Protein AF-0000000068957654 (afdb_homodimer)

Radius of gyration: 19.48 Å; Cα contacts (8 Å, |Δi|>4): 765; chains: 2; bounding box: 48×52×44 Å

InterPro domains:
  IPR002786 Inosine/xanthosine triphosphatase [MF_00648] (2-171)
  IPR002786 Inosine/xanthosine triphosphatase [TIGR00258] (7-170)
  IPR026533 Non-canonical purine NTP phosphatase/PRRC1 [PF01931] (4-168)
  IPR029001 Inosine triphosphate pyrophosphatase-like [G3DSA:3.90.950.10] (1-171)
  IPR029001 Inosine triphosphate pyrophosphatase-like [SSF52972] (1-167)
  IPR050299 YjjX NTPase [PTHR34699] (1-169)

Secondary structure (DSSP, 8-state):
-EEEEES---HHHHHHHHHHHHHHH-TT-EEEEE-----SS-SS-BSHHHHHHHHHHHHHHHHHH-TT-SEEEEEEEEEETTEEEEEEEEE-SS-EEEEEPPPEE--HHHHHHHHTT--HHHHHHHHH--TTGGGTTHHHHHHTTTSS-HHHHHHHHHHHHTGGGS-GGG-/-EEEEES---HHHHHHHHHHHHHHH-TT-EEEEE-----SS-SS-BSHHHHHHHHHHHHHHHHHH-TT-SEEEEEEEEEETTEEEEEEEEE-SS-EEEEEPP-EE--HHHHHHHHTT--HHHHHHHHH--TTGGGTTHHHHHHTTTSS-HHHHHHHHHHHHTGGGS-GGG-

Organism: NCBI:txid436295

Nearest PDB structures (foldseek):
  1u14-assembly1_A  TM=9.967E-01  e=4.111E-35  Salmonella enterica subsp. enterica serovar Typhimurium
  1u5w-assembly1_B  TM=9.957E-01  e=6.833E-34  Escherichia coli
  1u5w-assembly1_A  TM=9.950E-01  e=1.765E-30  Escherichia coli
  1u5w-assembly4_G  TM=9.810E-01  e=3.799E-30  Escherichia coli
  1zwy-assembly2_D  TM=9.223E-01  e=3.478E-22  Vibrio cholerae

Foldseek 3Di:
DFEEEELAPQQLLVLLLQVLCCVQVHNPPYDYDYDHDFQPADPADEDDVRQQSSFVSSQVRSCVVPVPGQKYKYWGWHDYDQWIWIKIWMDRPPDIFIFIFDTDGDDPVQVVVVVVPDHSQVSVCVVPVPPRCVSPQGPVCVVVVNPDGPSRRSNVRSNRRCVCVNDPVND/DFEEEELAPQQLLVLLLQVLCCVQVNNPPYDYDYDHDFQPADPADEDDVRQQSSFVSSQVRSCVVPVPGQKYKYWGWHDYDQWIWIKIWMDRPPDIFIFIFDTDGDDPVQVVVVVVPDHSQVSVCVVVVPPRCVSPQGPVCVVVVNPDGPSRRSNVRSNRRCVCVNDPVND

Solvent-accessible surface area (backbone atoms only — not comparable to full-atom values): 16995 Å² total; per-residue (Å²): 114,41,39,32,36,31,34,42,72,44,57,29,60,49,49,14,49,51,52,29,49,26,70,73,68,32,80,81,32,62,46,79,46,66,37,86,57,66,38,89,54,62,93,66,25,59,38,67,68,50,20,42,50,19,10,48,36,12,26,53,49,41,37,71,77,45,71,83,50,50,32,29,31,14,74,23,63,31,36,45,94,60,21,38,34,35,25,31,29,34,36,54,91,82,57,74,22,47,12,34,28,40,26,35,60,54,34,62,76,59,48,54,48,35,74,73,68,45,45,63,48,64,52,50,17,65,74,72,68,40,82,66,27,63,50,45,41,30,70,51,14,63,52,39,74,60,77,43,33,43,29,60,49,45,21,54,14,42,40,34,16,45,26,55,80,81,37,76,70,54,108,115,42,40,31,35,31,34,43,74,45,57,28,61,50,51,13,50,53,52,28,49,24,70,75,69,33,79,81,31,62,46,79,46,67,37,86,56,65,38,89,52,62,93,66,26,59,36,67,68,50,20,43,49,20,10,49,36,12,26,55,49,41,34,72,77,44,71,83,49,50,31,29,32,14,75,24,63,30,35,45,94,60,20,39,34,35,23,30,29,36,34,55,90,81,56,73,21,47,14,34,28,39,27,36,59,53,34,62,75,58,48,54,47,35,76,72,70,46,45,63,48,63,53,48,18,66,73,71,67,40,81,66,28,63,49,45,41,30,72,51,14,62,53,41,74,60,75,43,33,43,29,59,49,44,20,54,13,42,40,34,15,45,25,55,80,80,36,75,70,54,106

Sequence (342 aa):
MHQVISATTNPAKIQAILQAFEEIFGEGSCHITPVAVESGVPEQPFGSEETRAGARNRVDNARRLHPEADFWVAIEAAIDDDATFSWVVIDNGVQRGEARSATLPLPAVILDRVRQGEALGPVMSQYTGIDEIGRKEGAIGVFTAGKLTRSSVYYQAVILALSPFHNAVYRMHQVISATTNPAKIQAILQAFEEIFGEGSCHITPVAVESGVPEQPFGSEETRAGARNRVDNARRLHPEADFWVAIEAAIDDDATFSWVVIDNGVQRGEARSATLPLPAVILDRVRQGEALGPVMSQYTGIDEIGRKEGAIGVFTAGKLTRSSVYYQAVILALSPFHNAVYR

pLDDT: mean 97.11, std 2.09, range [87.94, 98.94]

Structure (mmCIF, N/CA/C/O backbone):
data_AF-0000000068957654-model_v1
#
loop_
_entity.id
_entity.type
_entity.pdbx_description
1 polymer 'Inosine/xanthosine triphosphatase'
#
loop_
_atom_site.group_PDB
_atom_site.id
_atom_site.type_symbol
_atom_site.label_atom_id
_atom_site.label_alt_id
_atom_site.label_comp_id
_atom_site.label_asym_id
_atom_site.label_entity_id
_atom_site.label_seq_id
_atom_site.pdbx_PDB_ins_code
_atom_site.Cartn_x
_atom_site.Cartn_y
_atom_site.Cartn_z
_atom_site.occupancy
_atom_site.B_iso_or_equiv
_atom_site.auth_seq_id
_atom_site.auth_comp_id
_atom_site.auth_asym_id
_atom_site.auth_atom_id
_atom_site.pdbx_PDB_model_num
ATOM 1 N N . MET A 1 1 ? -17.281 23.703 -0.594 1 92.38 1 MET A N 1
ATOM 2 C CA . MET A 1 1 ? -15.844 23.469 -0.61 1 92.38 1 MET A CA 1
ATOM 3 C C . MET A 1 1 ? -15.352 23 0.755 1 92.38 1 MET A C 1
ATOM 5 O O . MET A 1 1 ? -15.594 23.656 1.769 1 92.38 1 MET A O 1
ATOM 9 N N . HIS A 1 2 ? -14.625 21.844 0.817 1 96.19 2 HIS A N 1
ATOM 10 C CA . HIS A 1 2 ? -14.148 21.297 2.082 1 96.19 2 HIS A CA 1
ATOM 11 C C . HIS A 1 2 ? -12.812 21.922 2.482 1 96.19 2 HIS A C 1
ATOM 13 O O . HIS A 1 2 ? -11.906 22.016 1.66 1 96.19 2 HIS A O 1
ATOM 19 N N . GLN A 1 3 ? -12.82 22.375 3.656 1 98.31 3 GLN A N 1
ATOM 20 C CA . GLN A 1 3 ? -11.555 22.828 4.223 1 98.31 3 GLN A CA 1
ATOM 21 C C . GLN A 1 3 ? -10.75 21.656 4.766 1 98.31 3 GLN A C 1
ATOM 23 O O . GLN A 1 3 ? -11.148 21.016 5.75 1 98.31 3 GLN A O 1
ATOM 28 N N . VAL A 1 4 ? -9.594 21.422 4.188 1 98.75 4 VAL A N 1
ATOM 29 C CA . VAL A 1 4 ? -8.758 20.281 4.543 1 98.75 4 VAL A CA 1
ATOM 30 C C . VAL A 1 4 ? -7.43 20.781 5.113 1 98.75 4 VAL A C 1
ATOM 32 O O . VAL A 1 4 ? -6.688 21.5 4.438 1 98.75 4 VAL A O 1
ATOM 35 N N . ILE A 1 5 ? -7.148 20.391 6.355 1 98.88 5 ILE A N 1
ATOM 36 C CA . ILE A 1 5 ? -5.859 20.703 6.961 1 98.88 5 ILE A CA 1
ATOM 37 C C . ILE A 1 5 ? -4.895 19.531 6.75 1 98.88 5 ILE A C 1
ATOM 39 O O . ILE A 1 5 ? -5.141 18.422 7.215 1 98.88 5 ILE A O 1
ATOM 43 N N . SER A 1 6 ? -3.852 19.797 6.023 1 98.88 6 SER A N 1
ATOM 44 C CA . SER A 1 6 ? -2.789 18.797 5.926 1 98.88 6 SER A CA 1
ATOM 45 C C . SER A 1 6 ? -1.75 18.984 7.023 1 98.88 6 SER A C 1
ATOM 47 O O . SER A 1 6 ? -1.112 20.031 7.109 1 98.88 6 SER A O 1
ATOM 49 N N . ALA A 1 7 ? -1.57 17.953 7.844 1 98.81 7 ALA A N 1
ATOM 50 C CA . ALA A 1 7 ? -0.592 18.016 8.93 1 98.81 7 ALA A CA 1
ATOM 51 C C . ALA A 1 7 ? 0.82 17.766 8.406 1 98.81 7 ALA A C 1
ATOM 53 O O . ALA A 1 7 ? 1.575 16.984 8.977 1 98.81 7 ALA A O 1
ATOM 54 N N . THR A 1 8 ? 1.153 18.297 7.312 1 97.81 8 THR A N 1
ATOM 55 C CA . THR A 1 8 ? 2.447 18.266 6.637 1 97.81 8 THR A CA 1
ATOM 56 C C . THR A 1 8 ? 2.602 19.453 5.695 1 97.81 8 THR A C 1
ATOM 58 O O . THR A 1 8 ? 1.613 19.953 5.16 1 97.81 8 THR A O 1
ATOM 61 N N . THR A 1 9 ? 3.771 19.859 5.469 1 97.19 9 THR A N 1
ATOM 62 C CA . THR A 1 9 ? 4.078 20.891 4.484 1 97.19 9 THR A CA 1
ATOM 63 C C . THR A 1 9 ? 4.855 20.312 3.311 1 97.19 9 THR A C 1
ATOM 65 O O . THR A 1 9 ? 5.332 21.047 2.445 1 97.19 9 THR A O 1
ATOM 68 N N . ASN A 1 10 ? 5.066 18.969 3.291 1 95.69 10 ASN A N 1
ATOM 69 C CA . ASN A 1 10 ? 5.75 18.281 2.205 1 95.69 10 ASN A CA 1
ATOM 70 C C . ASN A 1 10 ? 4.945 18.328 0.91 1 95.69 10 ASN A C 1
ATOM 72 O O . ASN A 1 10 ? 3.812 17.844 0.855 1 95.69 10 ASN A O 1
ATOM 76 N N . PRO A 1 11 ? 5.461 18.922 -0.163 1 95.69 11 PRO A N 1
ATOM 77 C CA . PRO A 1 11 ? 4.684 19.125 -1.387 1 95.69 11 PRO A CA 1
ATOM 78 C C . PRO A 1 11 ? 4.184 17.812 -1.997 1 95.69 11 PRO A C 1
ATOM 80 O O . PRO A 1 11 ? 3.066 17.766 -2.52 1 95.69 11 PRO A O 1
ATOM 83 N N . ALA A 1 12 ? 5 16.797 -1.951 1 94.19 12 ALA A N 1
ATOM 84 C CA . ALA A 1 12 ? 4.598 15.516 -2.52 1 94.19 12 ALA A CA 1
ATOM 85 C C . ALA A 1 12 ? 3.396 14.938 -1.775 1 94.19 12 ALA A C 1
ATOM 87 O O . ALA A 1 12 ? 2.469 14.414 -2.396 1 94.19 12 ALA A O 1
ATOM 88 N N . LYS A 1 13 ? 3.428 15.062 -0.446 1 97.5 13 LYS A N 1
ATOM 89 C CA . LYS A 1 13 ? 2.322 14.57 0.375 1 97.5 13 LYS A CA 1
ATOM 90 C C . LYS A 1 13 ? 1.061 15.398 0.146 1 97.5 13 LYS A C 1
ATOM 92 O O . LYS A 1 13 ? -0.036 14.844 0.029 1 97.5 13 LYS A O 1
ATOM 97 N N . ILE A 1 14 ? 1.216 16.688 0.049 1 97.81 14 ILE A N 1
ATOM 98 C CA . ILE A 1 14 ? 0.09 17.578 -0.162 1 97.81 14 ILE A CA 1
ATOM 99 C C . ILE A 1 14 ? -0.566 17.281 -1.509 1 97.81 14 ILE A C 1
ATOM 101 O O . ILE A 1 14 ? -1.794 17.234 -1.611 1 97.81 14 ILE A O 1
ATOM 105 N N . GLN A 1 15 ? 0.232 17.078 -2.498 1 96.62 15 GLN A N 1
ATOM 106 C CA . GLN A 1 15 ? -0.288 16.75 -3.824 1 96.62 15 GLN A CA 1
ATOM 107 C C . GLN A 1 15 ? -1.104 15.461 -3.797 1 96.62 15 GLN A C 1
ATOM 109 O O . GLN A 1 15 ? -2.158 15.375 -4.43 1 96.62 15 GLN A O 1
ATOM 114 N N . ALA A 1 16 ? -0.574 14.477 -3.141 1 97.62 16 ALA A N 1
ATOM 115 C CA . ALA A 1 16 ? -1.287 13.203 -3.014 1 97.62 16 ALA A CA 1
ATOM 116 C C . ALA A 1 16 ? -2.648 13.406 -2.354 1 97.62 16 ALA A C 1
ATOM 118 O O . ALA A 1 16 ? -3.656 12.867 -2.814 1 97.62 16 ALA A O 1
ATOM 119 N N . ILE A 1 17 ? -2.695 14.203 -1.295 1 98.5 17 ILE A N 1
ATOM 120 C CA . ILE A 1 17 ? -3.926 14.477 -0.56 1 98.5 17 ILE A CA 1
ATOM 121 C C . ILE A 1 17 ? -4.91 15.219 -1.463 1 98.5 17 ILE A C 1
ATOM 123 O O . ILE A 1 17 ? -6.074 14.82 -1.578 1 98.5 17 ILE A O 1
ATOM 127 N N . LEU A 1 18 ? -4.434 16.234 -2.113 1 97.88 18 LEU A N 1
ATOM 128 C CA . LEU A 1 18 ? -5.289 17.047 -2.975 1 97.88 18 LEU A CA 1
ATOM 129 C C . LEU A 1 18 ? -5.906 16.188 -4.082 1 97.88 18 LEU A C 1
ATOM 131 O O . LEU A 1 18 ? -7.117 16.234 -4.297 1 97.88 18 LEU A O 1
ATOM 135 N N . GLN A 1 19 ? -5.086 15.445 -4.738 1 97.38 19 GLN A N 1
ATOM 136 C CA . GLN A 1 19 ? -5.566 14.609 -5.832 1 97.38 19 GLN A CA 1
ATOM 137 C C . GLN A 1 19 ? -6.609 13.609 -5.344 1 97.38 19 GLN A C 1
ATOM 139 O O . GLN A 1 19 ? -7.637 13.406 -5.996 1 97.38 19 GLN A O 1
ATOM 144 N N . ALA A 1 20 ? -6.348 12.961 -4.254 1 98.31 20 ALA A N 1
ATOM 145 C CA . ALA A 1 20 ? -7.266 11.961 -3.721 1 98.31 20 ALA A CA 1
ATOM 146 C C . ALA A 1 20 ? -8.602 12.586 -3.34 1 98.31 20 ALA A C 1
ATOM 148 O O . ALA A 1 20 ? -9.664 12.047 -3.666 1 98.31 20 ALA A O 1
ATOM 149 N N . PHE A 1 21 ? -8.562 13.742 -2.643 1 98.31 21 PHE A N 1
ATOM 150 C CA . PHE A 1 21 ? -9.781 14.414 -2.223 1 98.31 21 PHE A CA 1
ATOM 151 C C . PHE A 1 21 ? -10.602 14.859 -3.432 1 98.31 21 PHE A C 1
ATOM 153 O O . PHE A 1 21 ? -11.82 14.703 -3.451 1 98.31 21 PHE A O 1
ATOM 160 N N . GLU A 1 22 ? -9.906 15.359 -4.398 1 97.5 22 GLU A N 1
ATOM 161 C CA . GLU A 1 22 ? -10.617 15.789 -5.602 1 97.5 22 GLU A CA 1
ATOM 162 C C . GLU A 1 22 ? -11.242 14.602 -6.328 1 97.5 22 GLU A C 1
ATOM 164 O O . GLU A 1 22 ? -12.328 14.727 -6.902 1 97.5 22 GLU A O 1
ATOM 169 N N . GLU A 1 23 ? -10.555 13.508 -6.34 1 97.06 23 GLU A N 1
ATOM 170 C CA . GLU A 1 23 ? -11.086 12.305 -6.965 1 97.06 23 GLU A CA 1
ATOM 171 C C . GLU A 1 23 ? -12.352 11.82 -6.258 1 97.06 23 GLU A C 1
ATOM 173 O O . GLU A 1 23 ? -13.297 11.383 -6.906 1 97.06 23 GLU A O 1
ATOM 178 N N . ILE A 1 24 ? -12.383 11.93 -4.977 1 97.56 24 ILE A N 1
ATOM 179 C CA . ILE A 1 24 ? -13.453 11.352 -4.18 1 97.56 24 ILE A CA 1
ATOM 180 C C . ILE A 1 24 ? -14.609 12.344 -4.062 1 97.56 24 ILE A C 1
ATOM 182 O O . ILE A 1 24 ? -15.773 11.961 -4.16 1 97.56 24 ILE A O 1
ATOM 186 N N . PHE A 1 25 ? -14.312 13.641 -3.924 1 97.25 25 PHE A N 1
ATOM 187 C CA . PHE A 1 25 ? -15.352 14.609 -3.602 1 97.25 25 PHE A CA 1
ATOM 188 C C . PHE A 1 25 ? -15.609 15.539 -4.777 1 97.25 25 PHE A C 1
ATOM 190 O O . PHE A 1 25 ? -16.516 16.375 -4.73 1 97.25 25 PHE A O 1
ATOM 197 N N . GLY A 1 26 ? -14.797 15.445 -5.801 1 96.69 26 GLY A N 1
ATOM 198 C CA . GLY A 1 26 ? -14.992 16.266 -6.984 1 96.69 26 GLY A CA 1
ATOM 199 C C . GLY A 1 26 ? -13.938 17.344 -7.152 1 96.69 26 GLY A C 1
ATOM 200 O O . GLY A 1 26 ? -13.422 17.875 -6.164 1 96.69 26 GLY A O 1
ATOM 201 N N . GLU A 1 27 ? -13.656 17.656 -8.422 1 95 27 GLU A N 1
ATOM 202 C CA . GLU A 1 27 ? -12.664 18.672 -8.727 1 95 27 GLU A CA 1
ATOM 203 C C . GLU A 1 27 ? -13.055 20.016 -8.117 1 95 27 GLU A C 1
ATOM 205 O O . GLU A 1 27 ? -14.211 20.438 -8.219 1 95 27 GLU A O 1
ATOM 210 N N . GLY A 1 28 ? -12.133 20.656 -7.473 1 93.44 28 GLY A N 1
ATOM 211 C CA . GLY A 1 28 ? -12.367 21.969 -6.902 1 93.44 28 GLY A CA 1
ATOM 212 C C . GLY A 1 28 ? -13.18 21.938 -5.617 1 93.44 28 GLY A C 1
ATOM 213 O O . GLY A 1 28 ? -13.555 22.969 -5.078 1 93.44 28 GLY A O 1
ATOM 214 N N . SER A 1 29 ? -13.312 20.766 -5.086 1 93.31 29 SER A N 1
ATOM 215 C CA . SER A 1 29 ? -14.203 20.609 -3.938 1 93.31 29 SER A CA 1
ATOM 216 C C . SER A 1 29 ? -13.453 20.812 -2.625 1 93.31 29 SER A C 1
ATOM 218 O O . SER A 1 29 ? -14.062 20.875 -1.558 1 93.31 29 SER A O 1
ATOM 220 N N . CYS A 1 30 ? -12.117 20.984 -2.736 1 95.94 30 CYS A N 1
ATOM 221 C CA . CYS A 1 30 ? -11.359 21.047 -1.491 1 95.94 30 CYS A CA 1
ATOM 222 C C . CYS A 1 30 ? -10.312 22.156 -1.537 1 95.94 30 CYS A C 1
ATOM 224 O O . CYS A 1 30 ? -9.781 22.469 -2.604 1 95.94 30 CYS A O 1
ATOM 226 N N . HIS A 1 31 ? -10.078 22.75 -0.455 1 97.38 31 HIS A N 1
ATOM 227 C CA . HIS A 1 31 ? -8.977 23.672 -0.208 1 97.38 31 HIS A CA 1
ATOM 228 C C . HIS A 1 31 ? -8.031 23.125 0.864 1 97.38 31 HIS A C 1
ATOM 230 O O . HIS A 1 31 ? -8.461 22.859 1.989 1 97.38 31 HIS A O 1
ATOM 236 N N . ILE A 1 32 ? -6.797 23.031 0.536 1 98.19 32 ILE A N 1
ATOM 237 C CA . ILE A 1 32 ? -5.832 22.453 1.467 1 98.19 32 ILE A CA 1
ATOM 238 C C . ILE A 1 32 ? -5.051 23.562 2.156 1 98.19 32 ILE A C 1
ATOM 240 O O . ILE A 1 32 ? -4.566 24.5 1.5 1 98.19 32 ILE A O 1
ATOM 244 N N . THR A 1 33 ? -5 23.562 3.434 1 98.62 33 THR A N 1
ATOM 245 C CA . THR A 1 33 ? -4.113 24.391 4.242 1 98.62 33 THR A CA 1
ATOM 246 C C . THR A 1 33 ? -3.027 23.547 4.898 1 98.62 33 THR A C 1
ATOM 248 O O . THR A 1 33 ? -3.311 22.75 5.801 1 98.62 33 THR A O 1
ATOM 251 N N . PRO A 1 34 ? -1.825 23.719 4.434 1 98.56 34 PRO A N 1
ATOM 252 C CA . PRO A 1 34 ? -0.729 22.969 5.047 1 98.56 34 PRO A CA 1
ATOM 253 C C . PRO A 1 34 ? -0.293 23.547 6.391 1 98.56 34 PRO A C 1
ATOM 255 O O . PRO A 1 34 ? -0.203 24.766 6.535 1 98.56 34 PRO A O 1
ATOM 258 N N . VAL A 1 35 ? -0.04 22.703 7.375 1 98.69 35 VAL A N 1
ATOM 259 C CA . VAL A 1 35 ? 0.454 23.156 8.664 1 98.69 35 VAL A CA 1
ATOM 260 C C . VAL A 1 35 ? 1.558 22.234 9.164 1 98.69 35 VAL A C 1
ATOM 262 O O . VAL A 1 35 ? 1.539 21.031 8.883 1 98.69 35 VAL A O 1
ATOM 265 N N . ALA A 1 36 ? 2.492 22.828 9.883 1 97.94 36 ALA A N 1
ATOM 266 C CA . ALA A 1 36 ? 3.531 22.062 10.555 1 97.94 36 ALA A CA 1
ATOM 267 C C . ALA A 1 36 ? 3.141 21.75 12 1 97.94 36 ALA A C 1
ATOM 269 O O . ALA A 1 36 ? 2.895 22.672 12.789 1 97.94 36 ALA A O 1
ATOM 270 N N . VAL A 1 37 ? 3.059 20.5 12.289 1 98.38 37 VAL A N 1
ATOM 271 C CA . VAL A 1 37 ? 2.736 20.094 13.656 1 98.38 37 VAL A CA 1
ATOM 272 C C . VAL A 1 37 ? 3.666 18.969 14.094 1 98.38 37 VAL A C 1
ATOM 274 O O . VAL A 1 37 ? 4.266 18.297 13.25 1 98.38 37 VAL A O 1
ATOM 277 N N . GLU A 1 38 ? 3.754 18.734 15.422 1 97.69 38 GLU A N 1
ATOM 278 C CA . GLU A 1 38 ? 4.594 17.656 15.961 1 97.69 38 GLU A CA 1
ATOM 279 C C . GLU A 1 38 ? 3.887 16.312 15.883 1 97.69 38 GLU A C 1
ATOM 281 O O . GLU A 1 38 ? 2.676 16.219 16.094 1 97.69 38 GLU A O 1
ATOM 286 N N . SER A 1 39 ? 4.676 15.258 15.641 1 98.06 39 SER A N 1
ATOM 287 C CA . SER A 1 39 ? 4.117 13.914 15.578 1 98.06 39 SER A CA 1
ATOM 288 C C . SER A 1 39 ? 4.184 13.219 16.938 1 98.06 39 SER A C 1
ATOM 290 O O . SER A 1 39 ? 3.434 12.273 17.188 1 98.06 39 SER A O 1
ATOM 292 N N . GLY A 1 40 ? 5.145 13.641 17.766 1 98.19 40 GLY A N 1
ATOM 293 C CA . GLY A 1 40 ? 5.336 13.016 19.078 1 98.19 40 GLY A CA 1
ATOM 294 C C . GLY A 1 40 ? 6.109 11.711 19 1 98.19 40 GLY A C 1
ATOM 295 O O . GLY A 1 40 ? 6.301 11.039 20.016 1 98.19 40 GLY A O 1
ATOM 296 N N . VAL A 1 41 ? 6.562 11.281 17.812 1 98.12 41 VAL A N 1
ATOM 297 C CA . VAL A 1 41 ? 7.43 10.125 17.625 1 98.12 41 VAL A CA 1
ATOM 298 C C . VAL A 1 41 ? 8.781 10.578 17.062 1 98.12 41 VAL A C 1
ATOM 300 O O . VAL A 1 41 ? 8.93 11.734 16.656 1 98.12 41 VAL A O 1
ATOM 303 N N . PRO A 1 42 ? 9.75 9.688 17.094 1 96.25 42 PRO A N 1
ATOM 304 C CA . PRO A 1 42 ? 11.07 10.078 16.578 1 96.25 42 PRO A CA 1
ATOM 305 C C . PRO A 1 42 ? 11.016 10.539 15.117 1 96.25 42 PRO A C 1
ATOM 307 O O . PRO A 1 42 ? 10.102 10.164 14.383 1 96.25 42 PRO A O 1
ATOM 310 N N . GLU A 1 43 ? 11.906 11.328 14.688 1 93.62 43 GLU A N 1
ATOM 311 C CA . GLU A 1 43 ? 12 11.836 13.32 1 93.62 43 GLU A CA 1
ATOM 312 C C . GLU A 1 43 ? 11.969 10.695 12.305 1 93.62 43 GLU A C 1
ATOM 314 O O . GLU A 1 43 ? 11.336 10.805 11.258 1 93.62 43 GLU A O 1
ATOM 319 N N . GLN A 1 44 ? 12.719 9.664 12.633 1 95.88 44 GLN A N 1
ATOM 320 C CA . GLN A 1 44 ? 12.68 8.414 11.875 1 95.88 44 GLN A CA 1
ATOM 321 C C . GLN A 1 44 ? 11.953 7.324 12.656 1 95.88 44 GLN A C 1
ATOM 323 O O . GLN A 1 44 ? 12.586 6.535 13.367 1 95.88 44 GLN A O 1
ATOM 328 N N . PRO A 1 45 ? 10.641 7.312 12.406 1 96.88 45 PRO A N 1
ATOM 329 C CA . PRO A 1 45 ? 9.906 6.273 13.133 1 96.88 45 PRO A CA 1
ATOM 330 C C . PRO A 1 45 ? 10.195 4.871 12.602 1 96.88 45 PRO A C 1
ATOM 332 O O . PRO A 1 45 ? 10.555 4.711 11.43 1 96.88 45 PRO A O 1
ATOM 335 N N . PHE A 1 46 ? 10.023 3.85 13.539 1 97.12 46 PHE A N 1
ATOM 336 C CA . PHE A 1 46 ? 10.18 2.447 13.172 1 97.12 46 PHE A CA 1
ATOM 337 C C . PHE A 1 46 ? 8.953 1.642 13.57 1 97.12 46 PHE A C 1
ATOM 339 O O . PHE A 1 46 ? 8.438 1.791 14.68 1 97.12 46 PHE A O 1
ATOM 346 N N . GLY A 1 47 ? 8.531 0.868 12.594 1 96.81 47 GLY A N 1
ATOM 347 C CA . GLY A 1 47 ? 7.422 -0.021 12.891 1 96.81 47 GLY A CA 1
ATOM 348 C C . GLY A 1 47 ? 6.066 0.609 12.625 1 96.81 47 GLY A C 1
ATOM 349 O O . GLY A 1 47 ? 5.934 1.835 12.633 1 96.81 47 GLY A O 1
ATOM 350 N N . SER A 1 48 ? 5.137 -0.218 12.461 1 97.31 48 SER A N 1
ATOM 351 C CA . SER A 1 48 ? 3.793 0.205 12.086 1 97.31 48 SER A CA 1
ATOM 352 C C . SER A 1 48 ? 3.109 0.947 13.234 1 97.31 48 SER A C 1
ATOM 354 O O . SER A 1 48 ? 2.51 2.004 13.023 1 97.31 48 SER A O 1
ATOM 356 N N . GLU A 1 49 ? 3.172 0.447 14.414 1 97.31 49 GLU A N 1
ATOM 357 C CA . GLU A 1 49 ? 2.459 1.016 15.555 1 97.31 49 GLU A CA 1
ATOM 358 C C . GLU A 1 49 ? 2.941 2.432 15.852 1 97.31 49 GLU A C 1
ATOM 360 O O . GLU A 1 49 ? 2.133 3.354 15.984 1 97.31 49 GLU A O 1
ATOM 365 N N . GLU A 1 50 ? 4.25 2.57 15.914 1 98.44 50 GLU A N 1
ATOM 366 C CA . GLU A 1 50 ? 4.84 3.881 16.156 1 98.44 50 GLU A CA 1
ATOM 367 C C . GLU A 1 50 ? 4.477 4.867 15.055 1 98.44 50 GLU A C 1
ATOM 369 O O . GLU A 1 50 ? 4.16 6.027 15.328 1 98.44 50 GLU A O 1
ATOM 374 N N . THR A 1 51 ? 4.527 4.453 13.875 1 98.56 51 THR A N 1
ATOM 375 C CA . THR A 1 51 ? 4.246 5.297 12.719 1 98.56 51 THR A CA 1
ATOM 376 C C . THR A 1 51 ? 2.785 5.742 12.719 1 98.56 51 THR A C 1
ATOM 378 O O . THR A 1 51 ? 2.486 6.91 12.461 1 98.56 51 THR A O 1
ATOM 381 N N . ARG A 1 52 ? 1.912 4.809 12.977 1 98.5 52 ARG A N 1
ATOM 382 C CA . ARG A 1 52 ? 0.488 5.117 13.055 1 98.5 52 ARG A CA 1
ATOM 383 C C . ARG A 1 52 ? 0.204 6.117 14.172 1 98.5 52 ARG A C 1
ATOM 385 O O . ARG A 1 52 ? -0.593 7.043 14 1 98.5 52 ARG A O 1
ATOM 392 N N . ALA A 1 53 ? 0.817 5.867 15.32 1 98.75 53 ALA A N 1
ATOM 393 C CA . ALA A 1 53 ? 0.672 6.801 16.438 1 98.75 53 ALA A CA 1
ATOM 394 C C . ALA A 1 53 ? 1.125 8.203 16.031 1 98.75 53 ALA A C 1
ATOM 396 O O . ALA A 1 53 ? 0.486 9.195 16.391 1 98.75 53 ALA A O 1
ATOM 397 N N . GLY A 1 54 ? 2.227 8.273 15.312 1 98.81 54 GLY A N 1
ATOM 398 C CA . GLY A 1 54 ? 2.697 9.57 14.836 1 98.81 54 GLY A CA 1
ATOM 399 C C . GLY A 1 54 ? 1.696 10.273 13.938 1 98.81 54 GLY A C 1
ATOM 400 O O . GLY A 1 54 ? 1.454 11.469 14.094 1 98.81 54 GLY A O 1
ATOM 401 N N . ALA A 1 55 ? 1.133 9.562 13.016 1 98.88 55 ALA A N 1
ATOM 402 C CA . ALA A 1 55 ? 0.126 10.125 12.117 1 98.88 55 ALA A CA 1
ATOM 403 C C . ALA A 1 55 ? -1.097 10.609 12.891 1 98.88 55 ALA A C 1
ATOM 405 O O . ALA A 1 55 ? -1.62 11.695 12.633 1 98.88 55 ALA A O 1
ATOM 406 N N . ARG A 1 56 ? -1.542 9.797 13.836 1 98.88 56 ARG A N 1
ATOM 407 C CA . ARG A 1 56 ? -2.691 10.156 14.656 1 98.88 56 ARG A CA 1
ATOM 408 C C . ARG A 1 56 ? -2.404 11.414 15.477 1 98.88 56 ARG A C 1
ATOM 410 O O . ARG A 1 56 ? -3.248 12.312 15.562 1 98.88 56 ARG A O 1
ATOM 417 N N . ASN A 1 57 ? -1.236 11.445 16.062 1 98.88 57 ASN A N 1
ATOM 418 C CA . ASN A 1 57 ? -0.846 12.617 16.844 1 98.88 57 ASN A CA 1
ATOM 419 C C . ASN A 1 57 ? -0.825 13.875 15.984 1 98.88 57 ASN A C 1
ATOM 421 O O . ASN A 1 57 ? -1.262 14.938 16.422 1 98.88 57 ASN A O 1
ATOM 425 N N . ARG A 1 58 ? -0.319 13.75 14.766 1 98.88 58 ARG A N 1
ATOM 426 C CA . ARG A 1 58 ? -0.29 14.898 13.859 1 98.88 58 ARG A CA 1
ATOM 427 C C . ARG A 1 58 ? -1.699 15.398 13.57 1 98.88 58 ARG A C 1
ATOM 429 O O . ARG A 1 58 ? -1.937 16.609 13.531 1 98.88 58 ARG A O 1
ATOM 436 N N . VAL A 1 59 ? -2.621 14.5 13.359 1 98.88 59 VAL A N 1
ATOM 437 C CA . VAL A 1 59 ? -4.008 14.867 13.086 1 98.88 59 VAL A CA 1
ATOM 438 C C . VAL A 1 59 ? -4.602 15.578 14.305 1 98.88 59 VAL A C 1
ATOM 440 O O . VAL A 1 59 ? -5.242 16.625 14.164 1 98.88 59 VAL A O 1
ATOM 443 N N . ASP A 1 60 ? -4.363 15.047 15.461 1 98.75 60 ASP A N 1
ATOM 444 C CA . ASP A 1 60 ? -4.883 15.648 16.688 1 98.75 60 ASP A CA 1
ATOM 445 C C . ASP A 1 60 ? -4.324 17.047 16.891 1 98.75 60 ASP A C 1
ATOM 447 O O . ASP A 1 60 ? -5.062 17.969 17.234 1 98.75 60 ASP A O 1
ATOM 451 N N . ASN A 1 61 ? -3.092 17.188 16.688 1 98.81 61 ASN A N 1
ATOM 452 C CA . ASN A 1 61 ? -2.451 18.484 16.844 1 98.81 61 ASN A CA 1
ATOM 453 C C . ASN A 1 61 ? -2.939 19.484 15.805 1 98.81 61 ASN A C 1
ATOM 455 O O . ASN A 1 61 ? -3.127 20.656 16.109 1 98.81 61 ASN A O 1
ATOM 459 N N . ALA A 1 62 ? -3.1 19.047 14.57 1 98.81 62 ALA A N 1
ATOM 460 C CA . ALA A 1 62 ? -3.641 19.922 13.523 1 98.81 62 ALA A CA 1
ATOM 461 C C . ALA A 1 62 ? -5.055 20.375 13.867 1 98.81 62 ALA A C 1
ATOM 463 O O . ALA A 1 62 ? -5.406 21.547 13.641 1 98.81 62 ALA A O 1
ATOM 464 N N . ARG A 1 63 ? -5.816 19.484 14.406 1 98.62 63 ARG A N 1
ATOM 465 C CA . ARG A 1 63 ? -7.188 19.812 14.789 1 98.62 63 ARG A CA 1
ATOM 466 C C . ARG A 1 63 ? -7.211 20.859 15.898 1 98.62 63 ARG A C 1
ATOM 468 O O . ARG A 1 63 ? -8.055 21.766 15.883 1 98.62 63 ARG A O 1
ATOM 475 N N . ARG A 1 64 ? -6.32 20.75 16.828 1 98.44 64 ARG A N 1
ATOM 476 C CA . ARG A 1 64 ? -6.238 21.734 17.906 1 98.44 64 ARG A CA 1
ATOM 477 C C . ARG A 1 64 ? -5.918 23.125 17.344 1 98.44 64 ARG A C 1
ATOM 479 O O . ARG A 1 64 ? -6.426 24.125 17.844 1 98.44 64 ARG A O 1
ATOM 486 N N . LEU A 1 65 ? -5.133 23.203 16.328 1 98.06 65 LEU A N 1
ATOM 487 C CA . LEU A 1 65 ? -4.719 24.453 15.727 1 98.06 65 LEU A CA 1
ATOM 488 C C . LEU A 1 65 ? -5.824 25.031 14.852 1 98.06 65 LEU A C 1
ATOM 490 O O . LEU A 1 65 ? -5.969 26.25 14.75 1 98.06 65 LEU A O 1
ATOM 494 N N . HIS A 1 66 ? -6.523 24.156 14.195 1 98.38 66 HIS A N 1
ATOM 495 C CA . HIS A 1 66 ? -7.578 24.547 13.273 1 98.38 66 HIS A CA 1
ATOM 496 C C . HIS A 1 66 ? -8.852 23.75 13.523 1 98.38 66 HIS A C 1
ATOM 498 O O . HIS A 1 66 ? -9.273 22.969 12.672 1 98.38 66 HIS A O 1
ATOM 504 N N . PRO A 1 67 ? -9.539 24.047 14.578 1 98.25 67 PRO A N 1
ATOM 505 C CA . PRO A 1 67 ? -10.672 23.203 14.992 1 98.25 67 PRO A CA 1
ATOM 506 C C . PRO A 1 67 ? -11.875 23.359 14.07 1 98.25 67 PRO A C 1
ATOM 508 O O . PRO A 1 67 ? -12.805 22.547 14.125 1 98.25 67 PRO A O 1
ATOM 511 N N . GLU A 1 68 ? -11.938 24.312 13.18 1 97.62 68 GLU A N 1
ATOM 512 C CA . GLU A 1 68 ? -13.125 24.609 12.383 1 97.62 68 GLU A CA 1
ATOM 513 C C . GLU A 1 68 ? -13.086 23.891 11.039 1 97.62 68 GLU A C 1
ATOM 515 O O . GLU A 1 68 ? -14.023 24 10.242 1 97.62 68 GLU A O 1
ATOM 520 N N . ALA A 1 69 ? -12.039 23.172 10.734 1 98.5 69 ALA A N 1
ATOM 521 C CA . ALA A 1 69 ? -11.875 22.516 9.438 1 98.5 69 ALA A CA 1
ATOM 522 C C . ALA A 1 69 ? -12.852 21.359 9.281 1 98.5 69 ALA A C 1
ATOM 524 O O . ALA A 1 69 ? -13.516 20.953 10.242 1 98.5 69 ALA A O 1
ATOM 525 N N . ASP A 1 70 ? -12.953 20.906 8 1 98.69 70 ASP A N 1
ATOM 526 C CA . ASP A 1 70 ? -13.828 19.766 7.703 1 98.69 70 ASP A CA 1
ATOM 527 C C . ASP A 1 70 ? -13.062 18.453 7.809 1 98.69 70 ASP A C 1
ATOM 529 O O . ASP A 1 70 ? -13.648 17.406 8.133 1 98.69 70 ASP A O 1
ATOM 533 N N . PHE A 1 71 ? -11.766 18.531 7.453 1 98.88 71 PHE A N 1
ATOM 534 C CA . PHE A 1 71 ? -10.914 17.344 7.484 1 98.88 71 PHE A CA 1
ATOM 535 C C . PHE A 1 71 ? -9.523 17.703 8.008 1 98.88 71 PHE A C 1
ATOM 537 O O . PHE A 1 71 ? -9.023 18.797 7.754 1 98.88 71 PHE A O 1
ATOM 544 N N . TRP A 1 72 ? -8.922 16.812 8.68 1 98.94 72 TRP A N 1
ATOM 545 C CA . TRP A 1 72 ? -7.508 16.797 9.047 1 98.94 72 TRP A CA 1
ATOM 546 C C . TRP A 1 72 ? -6.824 15.539 8.539 1 98.94 72 TRP A C 1
ATOM 548 O O . TRP A 1 72 ? -7.32 14.43 8.75 1 98.94 72 TRP A O 1
ATOM 558 N N . VAL A 1 73 ? -5.699 15.711 7.855 1 98.94 73 VAL A N 1
ATOM 559 C CA . VAL A 1 73 ? -5.035 14.594 7.195 1 98.94 73 VAL A CA 1
ATOM 560 C C . VAL A 1 73 ? -3.551 14.586 7.543 1 98.94 73 VAL A C 1
ATOM 562 O O . VAL A 1 73 ? -2.896 15.633 7.508 1 98.94 73 VAL A O 1
ATOM 565 N N . ALA A 1 74 ? -3.055 13.445 7.887 1 98.94 74 ALA A N 1
ATOM 566 C CA . ALA A 1 74 ? -1.621 13.266 8.109 1 98.94 74 ALA A CA 1
ATOM 567 C C . ALA A 1 74 ? -1.09 12.07 7.324 1 98.94 74 ALA A C 1
ATOM 569 O O . ALA A 1 74 ? -1.806 11.086 7.117 1 98.94 74 ALA A O 1
ATOM 570 N N . ILE A 1 75 ? 0.108 12.141 6.867 1 98.69 75 ILE A N 1
ATOM 571 C CA . ILE A 1 75 ? 0.893 11.055 6.297 1 98.69 75 ILE A CA 1
ATOM 572 C C . ILE A 1 75 ? 2.229 10.945 7.027 1 98.69 75 ILE A C 1
ATOM 574 O O . ILE A 1 75 ? 3.025 11.883 7.027 1 98.69 75 ILE A O 1
ATOM 578 N N . GLU A 1 76 ? 2.465 9.891 7.68 1 98.38 76 GLU A N 1
ATOM 579 C CA . GLU A 1 76 ? 3.697 9.648 8.422 1 98.38 76 GLU A CA 1
ATOM 580 C C . GLU A 1 76 ? 4.504 8.516 7.801 1 98.38 76 GLU A C 1
ATOM 582 O O . GLU A 1 76 ? 4.027 7.379 7.715 1 98.38 76 GLU A O 1
ATOM 587 N N . ALA A 1 77 ? 5.652 8.805 7.316 1 97.19 77 ALA A N 1
ATOM 588 C CA . ALA A 1 77 ? 6.535 7.824 6.691 1 97.19 77 ALA A CA 1
ATOM 589 C C . ALA A 1 77 ? 7.48 7.199 7.715 1 97.19 77 ALA A C 1
ATOM 591 O O . ALA A 1 77 ? 7.844 7.844 8.703 1 97.19 77 ALA A O 1
ATOM 592 N N . ALA A 1 78 ? 7.828 5.961 7.453 1 97.56 78 ALA A N 1
ATOM 593 C CA . ALA A 1 78 ? 8.68 5.238 8.398 1 97.56 78 ALA A CA 1
ATOM 594 C C . ALA A 1 78 ? 9.328 4.027 7.734 1 97.56 78 ALA A C 1
ATOM 596 O O . ALA A 1 78 ? 9.273 3.877 6.512 1 97.56 78 ALA A O 1
ATOM 597 N N . ILE A 1 79 ? 10.062 3.344 8.508 1 97.69 79 ILE A N 1
ATOM 598 C CA . ILE A 1 79 ? 10.664 2.07 8.125 1 97.69 79 ILE A CA 1
ATOM 599 C C . ILE A 1 79 ? 10.062 0.944 8.953 1 97.69 79 ILE A C 1
ATOM 601 O O . ILE A 1 79 ? 9.875 1.091 10.164 1 97.69 79 ILE A O 1
ATOM 605 N N . ASP A 1 80 ? 9.625 -0.032 8.344 1 95.94 80 ASP A N 1
ATOM 606 C CA . ASP A 1 80 ? 9.188 -1.276 8.961 1 95.94 80 ASP A CA 1
ATOM 607 C C . ASP A 1 80 ? 9.992 -2.465 8.445 1 95.94 80 ASP A C 1
ATOM 609 O O . ASP A 1 80 ? 9.859 -2.854 7.281 1 95.94 80 ASP A O 1
ATOM 613 N N . ASP A 1 81 ? 10.781 -3.068 9.328 1 93.19 81 ASP A N 1
ATOM 614 C CA . ASP A 1 81 ? 11.727 -4.117 8.953 1 93.19 81 ASP A CA 1
ATOM 615 C C . ASP A 1 81 ? 12.695 -3.625 7.887 1 93.19 81 ASP A C 1
ATOM 617 O O . ASP A 1 81 ? 13.578 -2.805 8.164 1 93.19 81 ASP A O 1
ATOM 621 N N . ASP A 1 82 ? 12.523 -4.031 6.645 1 96.94 82 ASP A N 1
ATOM 622 C CA . ASP A 1 82 ? 13.508 -3.689 5.617 1 96.94 82 ASP A CA 1
ATOM 623 C C . ASP A 1 82 ? 12.875 -2.824 4.523 1 96.94 82 ASP A C 1
ATOM 625 O O . ASP A 1 82 ? 13.391 -2.756 3.406 1 96.94 82 ASP A O 1
ATOM 629 N N . ALA A 1 83 ? 11.797 -2.166 4.867 1 98.38 83 ALA A N 1
ATOM 630 C CA . ALA A 1 83 ? 11.086 -1.418 3.836 1 98.38 83 ALA A CA 1
ATOM 631 C C . ALA A 1 83 ? 10.586 -0.079 4.375 1 98.38 83 ALA A C 1
ATOM 633 O O . ALA A 1 83 ? 10.359 0.068 5.578 1 98.38 83 ALA A O 1
ATOM 634 N N . THR A 1 84 ? 10.484 0.873 3.51 1 98.25 84 THR A N 1
ATOM 635 C CA . THR A 1 84 ? 9.82 2.119 3.885 1 98.25 84 THR A CA 1
ATOM 636 C C . THR A 1 84 ? 8.344 2.078 3.516 1 98.25 84 THR A C 1
ATOM 638 O O . THR A 1 84 ? 7.953 1.387 2.572 1 98.25 84 THR A O 1
ATOM 641 N N . PHE A 1 85 ? 7.586 2.734 4.23 1 98.31 85 PHE A N 1
ATOM 642 C CA . PHE A 1 85 ? 6.141 2.855 4.062 1 98.31 85 PHE A CA 1
ATOM 643 C C . PHE A 1 85 ? 5.617 4.094 4.773 1 98.31 85 PHE A C 1
ATOM 645 O O . PHE A 1 85 ? 6.391 4.871 5.336 1 98.31 85 PHE A O 1
ATOM 652 N N . SER A 1 86 ? 4.258 4.293 4.719 1 98.31 86 SER A N 1
ATOM 653 C CA . SER A 1 86 ? 3.639 5.387 5.461 1 98.31 86 SER A CA 1
ATOM 654 C C . SER A 1 86 ? 2.262 4.992 5.984 1 98.31 86 SER A C 1
ATOM 656 O O . SER A 1 86 ? 1.672 4.016 5.512 1 98.31 86 SER A O 1
ATOM 658 N N . TRP A 1 87 ? 1.831 5.707 6.977 1 98.75 87 TRP A N 1
ATOM 659 C CA . TRP A 1 87 ? 0.442 5.672 7.426 1 98.75 87 TRP A CA 1
ATOM 660 C C . TRP A 1 87 ? -0.279 6.969 7.07 1 98.75 87 TRP A C 1
ATOM 662 O O . TRP A 1 87 ? 0.27 8.055 7.242 1 98.75 87 TRP A O 1
ATOM 672 N N . VAL A 1 88 ? -1.467 6.812 6.582 1 98.88 88 VAL A N 1
ATOM 673 C CA . VAL A 1 88 ? -2.383 7.926 6.359 1 98.88 88 VAL A CA 1
ATOM 674 C C . VAL A 1 88 ? -3.492 7.902 7.41 1 98.88 88 VAL A C 1
ATOM 676 O O . VAL A 1 88 ? -4.129 6.871 7.621 1 98.88 88 VAL A O 1
ATOM 679 N N . VAL A 1 89 ? -3.691 9.008 8.039 1 98.94 89 VAL A N 1
ATOM 680 C CA . VAL A 1 89 ? -4.816 9.18 8.953 1 98.94 89 VAL A CA 1
ATOM 681 C C . VAL A 1 89 ? -5.648 10.383 8.531 1 98.94 89 VAL A C 1
ATOM 683 O O . VAL A 1 89 ? -5.105 11.469 8.289 1 98.94 89 VAL A O 1
ATOM 686 N N . ILE A 1 90 ? -6.934 10.18 8.438 1 98.94 90 ILE A N 1
ATOM 687 C CA . ILE A 1 90 ? -7.898 11.211 8.094 1 98.94 90 ILE A CA 1
ATOM 688 C C . ILE A 1 90 ? -8.992 11.281 9.164 1 98.94 90 ILE A C 1
ATOM 690 O O . ILE A 1 90 ? -9.484 10.242 9.609 1 98.94 90 ILE A O 1
ATOM 694 N N . ASP A 1 91 ? -9.32 12.477 9.57 1 98.88 91 ASP A N 1
ATOM 695 C CA . ASP A 1 91 ? -10.344 12.695 10.586 1 98.88 91 ASP A CA 1
ATOM 696 C C . ASP A 1 91 ? -11.281 13.828 10.18 1 98.88 91 ASP A C 1
ATOM 698 O O . ASP A 1 91 ? -10.836 14.859 9.664 1 98.88 91 ASP A O 1
ATOM 702 N N . ASN A 1 92 ? -12.594 13.648 10.336 1 98.38 92 ASN A N 1
ATOM 703 C CA . ASN A 1 92 ? -13.516 14.734 10.047 1 98.38 92 ASN A CA 1
ATOM 704 C C . ASN A 1 92 ? -14.234 15.219 11.305 1 98.38 92 ASN A C 1
ATOM 706 O O . ASN A 1 92 ? -15.281 15.859 11.227 1 98.38 92 ASN A O 1
ATOM 710 N N . GLY A 1 93 ? -13.727 14.797 12.477 1 97.06 93 GLY A N 1
ATOM 711 C CA . GLY A 1 93 ? -14.305 15.195 13.742 1 97.06 93 GLY A CA 1
ATOM 712 C C . GLY A 1 93 ? -15.312 14.203 14.281 1 97.06 93 GLY A C 1
ATOM 713 O O . GLY A 1 93 ? -15.617 14.195 15.477 1 97.06 93 GLY A O 1
ATOM 714 N N . VAL A 1 94 ? -15.852 13.359 13.414 1 96.12 94 VAL A N 1
ATOM 715 C CA . VAL A 1 94 ? -16.875 12.375 13.773 1 96.12 94 VAL A CA 1
ATOM 716 C C . VAL A 1 94 ? -16.312 10.969 13.625 1 96.12 94 VAL A C 1
ATOM 718 O O . VAL A 1 94 ? -16.547 10.102 14.477 1 96.12 94 VAL A O 1
ATOM 721 N N . GLN A 1 95 ? -15.609 10.727 12.555 1 96.5 95 GLN A N 1
ATOM 722 C CA . GLN A 1 95 ? -15.016 9.422 12.305 1 96.5 95 GLN A CA 1
ATOM 723 C C . GLN A 1 95 ? -13.609 9.555 11.727 1 96.5 95 GLN A C 1
ATOM 725 O O . GLN A 1 95 ? -13.227 10.633 11.266 1 96.5 95 GLN A O 1
ATOM 730 N N . ARG A 1 96 ? -12.914 8.477 11.828 1 97.88 96 ARG A N 1
ATOM 731 C CA . ARG A 1 96 ? -11.531 8.414 11.367 1 97.88 96 ARG A CA 1
ATOM 732 C C . ARG A 1 96 ? -11.352 7.328 10.312 1 97.88 96 ARG A C 1
ATOM 734 O O . ARG A 1 96 ? -11.992 6.277 10.383 1 97.88 96 ARG A O 1
ATOM 741 N N . GLY A 1 97 ? -10.562 7.637 9.266 1 98.56 97 GLY A N 1
ATOM 742 C CA . GLY A 1 97 ? -10.102 6.684 8.266 1 98.56 97 GLY A CA 1
ATOM 743 C C . GLY A 1 97 ? -8.594 6.555 8.211 1 98.56 97 GLY A C 1
ATOM 744 O O . GLY A 1 97 ? -7.875 7.555 8.266 1 98.56 97 GLY A O 1
ATOM 745 N N . GLU A 1 98 ? -8.133 5.336 8.156 1 98.75 98 GLU A N 1
ATOM 746 C CA . GLU A 1 98 ? -6.695 5.086 8.172 1 98.75 98 GLU A CA 1
ATOM 747 C C . GLU A 1 98 ? -6.305 4.031 7.141 1 98.75 98 GLU A C 1
ATOM 749 O O . GLU A 1 98 ? -7.059 3.086 6.895 1 98.75 98 GLU A O 1
ATOM 754 N N . ALA A 1 99 ? -5.168 4.195 6.59 1 98.75 99 ALA A N 1
ATOM 755 C CA . ALA A 1 99 ? -4.637 3.217 5.645 1 98.75 99 ALA A CA 1
ATOM 756 C C . ALA A 1 99 ? -3.111 3.246 5.625 1 98.75 99 ALA A C 1
ATOM 758 O O . ALA A 1 99 ? -2.504 4.312 5.738 1 98.75 99 ALA A O 1
ATOM 759 N N . ARG A 1 100 ? -2.578 2.105 5.496 1 98.31 100 ARG A N 1
ATOM 760 C CA . ARG A 1 100 ? -1.144 1.938 5.289 1 98.31 100 ARG A CA 1
ATOM 761 C C . ARG A 1 100 ? -0.801 1.912 3.805 1 98.31 100 ARG A C 1
ATOM 763 O O . ARG A 1 100 ? -1.525 1.313 3.006 1 98.31 100 ARG A O 1
ATOM 770 N N . SER A 1 101 ? 0.289 2.553 3.453 1 98.5 101 SER A N 1
ATOM 771 C CA . SER A 1 101 ? 0.731 2.514 2.064 1 98.5 101 SER A CA 1
ATOM 772 C C . SER A 1 101 ? 1.424 1.195 1.74 1 98.5 101 SER A C 1
ATOM 774 O O . SER A 1 101 ? 1.695 0.394 2.637 1 98.5 101 SER A O 1
ATOM 776 N N . ALA A 1 102 ? 1.652 1.027 0.444 1 98.38 102 ALA A N 1
ATOM 777 C CA . ALA A 1 102 ? 2.506 -0.083 0.032 1 98.38 102 ALA A CA 1
ATOM 778 C C . ALA A 1 102 ? 3.936 0.11 0.53 1 98.38 102 ALA A C 1
ATOM 780 O O . ALA A 1 102 ? 4.336 1.225 0.877 1 98.38 102 ALA A O 1
ATOM 781 N N . THR A 1 103 ? 4.664 -0.993 0.56 1 98.62 103 THR A N 1
ATOM 782 C CA . THR A 1 103 ? 6.035 -0.935 1.059 1 98.62 103 THR A CA 1
ATOM 783 C C . THR A 1 103 ? 7.031 -0.983 -0.094 1 98.62 103 THR A C 1
ATOM 785 O O . THR A 1 103 ? 6.801 -1.665 -1.095 1 98.62 103 THR A O 1
ATOM 788 N N . LEU A 1 104 ? 8.109 -0.312 0.087 1 98.75 104 LEU A N 1
ATOM 789 C CA . LEU A 1 104 ? 9.273 -0.406 -0.783 1 98.75 104 LEU A CA 1
ATOM 790 C C . LEU A 1 104 ? 10.453 -1.038 -0.048 1 98.75 104 LEU A C 1
ATOM 792 O O . LEU A 1 104 ? 10.961 -0.476 0.927 1 98.75 104 LEU A O 1
ATOM 796 N N . PRO A 1 105 ? 10.867 -2.248 -0.484 1 98.62 105 PRO A N 1
ATOM 797 C CA . PRO A 1 105 ? 12.102 -2.77 0.103 1 98.62 105 PRO A CA 1
ATOM 798 C C . PRO A 1 105 ? 13.312 -1.879 -0.18 1 98.62 105 PRO A C 1
ATOM 800 O O . PRO A 1 105 ? 13.445 -1.341 -1.282 1 98.62 105 PRO A O 1
ATOM 803 N N . LEU A 1 106 ? 14.117 -1.736 0.834 1 98.69 106 LEU A N 1
ATOM 804 C CA . LEU A 1 106 ? 15.297 -0.886 0.69 1 98.69 106 LEU A CA 1
ATOM 805 C C . LEU A 1 106 ? 16.562 -1.727 0.607 1 98.69 106 LEU A C 1
ATOM 807 O O . LEU A 1 106 ? 16.656 -2.781 1.239 1 98.69 106 LEU A O 1
ATOM 811 N N . PRO A 1 107 ? 17.562 -1.225 -0.193 1 98.25 107 PRO A N 1
ATOM 812 C CA . PRO A 1 107 ? 18.844 -1.934 -0.205 1 98.25 107 PRO A CA 1
ATOM 813 C C . PRO A 1 107 ? 19.547 -1.913 1.152 1 98.25 107 PRO A C 1
ATOM 815 O O . PRO A 1 107 ? 19.391 -0.956 1.915 1 98.25 107 PRO A O 1
ATOM 818 N N . ALA A 1 108 ? 20.344 -2.93 1.332 1 97.44 108 ALA A N 1
ATOM 819 C CA . ALA A 1 108 ? 21.062 -3.084 2.598 1 97.44 108 ALA A CA 1
ATOM 820 C C . ALA A 1 108 ? 21.922 -1.864 2.891 1 97.44 108 ALA A C 1
ATOM 822 O O . ALA A 1 108 ? 22 -1.413 4.035 1 97.44 108 ALA A O 1
ATOM 823 N N . VAL A 1 109 ? 22.516 -1.287 1.894 1 97.25 109 VAL A N 1
ATOM 824 C CA . VAL A 1 109 ? 23.453 -0.186 2.078 1 97.25 109 VAL A CA 1
ATOM 825 C C . VAL A 1 109 ? 22.703 1.038 2.615 1 97.25 109 VAL A C 1
ATOM 827 O O . VAL A 1 109 ? 23.266 1.807 3.406 1 97.25 109 VAL A O 1
ATOM 830 N N . ILE A 1 110 ? 21.5 1.182 2.191 1 97.94 110 ILE A N 1
ATOM 831 C CA . ILE A 1 110 ? 20.672 2.279 2.68 1 97.94 110 ILE A CA 1
ATOM 832 C C . ILE A 1 110 ? 20.188 1.977 4.098 1 97.94 110 ILE A C 1
ATOM 834 O O . ILE A 1 110 ? 20.312 2.816 4.992 1 97.94 110 ILE A O 1
ATOM 838 N N . LEU A 1 111 ? 19.734 0.773 4.312 1 97.62 111 LEU A N 1
ATOM 839 C CA . LEU A 1 111 ? 19.156 0.362 5.59 1 97.62 111 LEU A CA 1
ATOM 840 C C . LEU A 1 111 ? 20.203 0.411 6.695 1 97.62 111 LEU A C 1
ATOM 842 O O . LEU A 1 111 ? 19.891 0.767 7.836 1 97.62 111 LEU A O 1
ATOM 846 N N . ASP A 1 112 ? 21.359 0.018 6.355 1 97.44 112 ASP A N 1
ATOM 847 C CA . ASP A 1 112 ? 22.438 -0.001 7.336 1 97.44 112 ASP A CA 1
ATOM 848 C C . ASP A 1 112 ? 22.688 1.396 7.902 1 97.44 112 ASP A C 1
ATOM 850 O O . ASP A 1 112 ? 22.891 1.556 9.102 1 97.44 112 ASP A O 1
ATOM 854 N N . ARG A 1 113 ? 22.656 2.379 7.062 1 97.38 113 ARG A N 1
ATOM 855 C CA . ARG A 1 113 ? 22.875 3.754 7.504 1 97.38 113 ARG A CA 1
ATOM 856 C C . ARG A 1 113 ? 21.719 4.227 8.383 1 97.38 113 ARG A C 1
ATOM 858 O O . ARG A 1 113 ? 21.922 4.887 9.398 1 97.38 113 ARG A O 1
ATOM 865 N N . VAL A 1 114 ? 20.547 3.846 8.008 1 97 114 VAL A N 1
ATOM 866 C CA . VAL A 1 114 ? 19.359 4.242 8.773 1 97 114 VAL A CA 1
ATOM 867 C C . VAL A 1 114 ? 19.391 3.584 10.148 1 97 114 VAL A C 1
ATOM 869 O O . VAL A 1 114 ? 19.062 4.219 11.148 1 97 114 VAL A O 1
ATOM 872 N N . ARG A 1 115 ? 19.781 2.371 10.195 1 95.44 115 ARG A N 1
ATOM 873 C CA . ARG A 1 115 ? 19.859 1.635 11.453 1 95.44 115 ARG A CA 1
ATOM 874 C C . ARG A 1 115 ? 20.938 2.219 12.359 1 95.44 115 ARG A C 1
ATOM 876 O O . ARG A 1 115 ? 20.891 2.059 13.578 1 95.44 115 ARG A O 1
ATOM 883 N N . GLN A 1 116 ? 21.844 2.918 11.789 1 95.94 116 GLN A N 1
ATOM 884 C CA . GLN A 1 116 ? 22.906 3.584 12.555 1 95.94 116 GLN A CA 1
ATOM 885 C C . GLN A 1 116 ? 22.438 4.949 13.055 1 95.94 116 GLN A C 1
ATOM 887 O O . GLN A 1 116 ? 23.203 5.684 13.68 1 95.94 116 GLN A O 1
ATOM 892 N N . GLY A 1 117 ? 21.25 5.309 12.688 1 95 117 GLY A N 1
ATOM 893 C CA . GLY A 1 117 ? 20.672 6.484 13.328 1 95 117 GLY A CA 1
ATOM 894 C C . GLY A 1 117 ? 20.344 7.598 12.359 1 95 117 GLY A C 1
ATOM 895 O O . GLY A 1 117 ? 19.734 8.602 12.734 1 95 117 GLY A O 1
ATOM 896 N N . GLU A 1 118 ? 20.656 7.445 11.133 1 96.44 118 GLU A N 1
ATOM 897 C CA . GLU A 1 118 ? 20.344 8.477 10.148 1 96.44 118 GLU A CA 1
ATOM 898 C C . GLU A 1 118 ? 18.922 8.336 9.641 1 96.44 118 GLU A C 1
ATOM 900 O O . GLU A 1 118 ? 18.375 7.238 9.617 1 96.44 118 GLU A O 1
ATOM 905 N N . ALA A 1 119 ? 18.375 9.5 9.211 1 96.12 119 ALA A N 1
ATOM 906 C CA . ALA A 1 119 ? 17.047 9.469 8.609 1 96.12 119 ALA A CA 1
ATOM 907 C C . ALA A 1 119 ? 17.125 9.078 7.133 1 96.12 119 ALA A C 1
ATOM 909 O O . ALA A 1 119 ? 18.109 9.375 6.457 1 96.12 119 ALA A O 1
ATOM 910 N N . LEU A 1 120 ? 16.078 8.492 6.633 1 97.5 120 LEU A N 1
ATOM 911 C CA . LEU A 1 120 ? 16.062 8.008 5.258 1 97.5 120 LEU A CA 1
ATOM 912 C C . LEU A 1 120 ? 16.281 9.156 4.273 1 97.5 120 LEU A C 1
ATOM 914 O O . LEU A 1 120 ? 17.031 9.023 3.314 1 97.5 120 LEU A O 1
ATOM 918 N N . GLY A 1 121 ? 15.547 10.305 4.496 1 95.62 121 GLY A N 1
ATOM 919 C CA . GLY A 1 121 ? 15.664 11.445 3.604 1 95.62 121 GLY A CA 1
ATOM 920 C C . GLY A 1 121 ? 17.094 11.859 3.35 1 95.62 121 GLY A C 1
ATOM 921 O O . GLY A 1 121 ? 17.578 11.797 2.217 1 95.62 121 GLY A O 1
ATOM 922 N N . PRO A 1 122 ? 17.781 12.219 4.379 1 96.56 122 PRO A N 1
ATOM 923 C CA . PRO A 1 122 ? 19.188 12.602 4.258 1 96.56 122 PRO A CA 1
ATOM 924 C C . PRO A 1 122 ? 20.047 11.492 3.65 1 96.56 122 PRO A C 1
ATOM 926 O O . PRO A 1 122 ? 20.922 11.766 2.832 1 96.56 122 PRO A O 1
ATOM 929 N N . VAL A 1 123 ? 19.812 10.203 4.004 1 97.62 123 VAL A N 1
ATOM 930 C CA . VAL A 1 123 ? 20.578 9.086 3.455 1 97.62 123 VAL A CA 1
ATOM 931 C C . VAL A 1 123 ? 20.375 9.016 1.943 1 97.62 123 VAL A C 1
ATOM 933 O O . VAL A 1 123 ? 21.328 8.875 1.186 1 97.62 123 VAL A O 1
ATOM 936 N N . MET A 1 124 ? 19.156 9.172 1.522 1 97.31 124 MET A N 1
ATOM 937 C CA . MET A 1 124 ? 18.844 9.109 0.098 1 97.31 124 MET A CA 1
ATOM 938 C C . MET A 1 124 ? 19.422 10.312 -0.64 1 97.31 124 MET A C 1
ATOM 940 O O . MET A 1 124 ? 19.859 10.195 -1.788 1 97.31 124 MET A O 1
ATOM 944 N N . SER A 1 125 ? 19.359 11.492 -0.016 1 97.44 125 SER A N 1
ATOM 945 C CA . SER A 1 125 ? 19.969 12.672 -0.617 1 97.44 125 SER A CA 1
ATOM 946 C C . SER A 1 125 ? 21.453 12.461 -0.876 1 97.44 125 SER A C 1
ATOM 948 O O . SER A 1 125 ? 21.969 12.797 -1.95 1 97.44 125 SER A O 1
ATOM 950 N N . GLN A 1 126 ? 22.125 11.867 0.058 1 97.06 126 GLN A N 1
ATOM 951 C CA . GLN A 1 126 ? 23.547 11.586 -0.092 1 97.06 126 GLN A CA 1
ATOM 952 C C . GLN A 1 126 ? 23.781 10.531 -1.167 1 97.06 126 GLN A C 1
ATOM 954 O O . GLN A 1 126 ? 24.688 10.672 -1.995 1 97.06 126 GLN A O 1
ATOM 959 N N . TYR A 1 127 ? 22.984 9.57 -1.155 1 96.88 127 TYR A N 1
ATOM 960 C CA . TYR A 1 127 ? 23.125 8.461 -2.092 1 96.88 127 TYR A CA 1
ATOM 961 C C . TYR A 1 127 ? 22.906 8.93 -3.527 1 96.88 127 TYR A C 1
ATOM 963 O O . TYR A 1 127 ? 23.625 8.508 -4.438 1 96.88 127 TYR A O 1
ATOM 971 N N . THR A 1 128 ? 21.922 9.773 -3.762 1 96.06 128 THR A N 1
ATOM 972 C CA . THR A 1 128 ? 21.531 10.148 -5.113 1 96.06 128 THR A CA 1
ATOM 973 C C . THR A 1 128 ? 22.219 11.445 -5.535 1 96.06 128 THR A C 1
ATOM 975 O O . THR A 1 128 ? 22.281 11.758 -6.727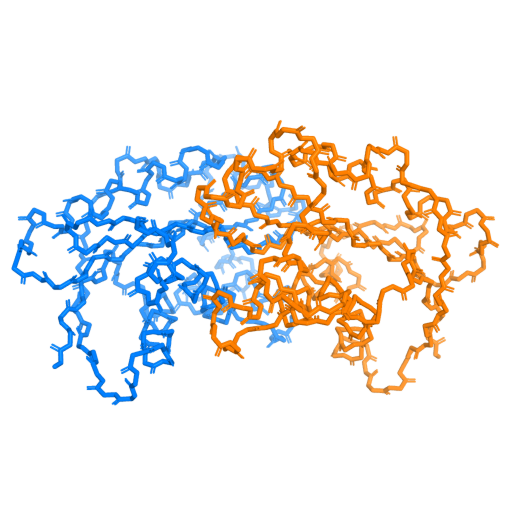 1 96.06 128 THR A O 1
ATOM 978 N N . GLY A 1 129 ? 22.562 12.289 -4.559 1 96.31 129 GLY A N 1
ATOM 979 C CA . GLY A 1 129 ? 23.062 13.617 -4.836 1 96.31 129 GLY A CA 1
ATOM 980 C C . GLY A 1 129 ? 21.969 14.648 -5.047 1 96.31 129 GLY A C 1
ATOM 981 O O . GLY A 1 129 ? 22.25 15.789 -5.418 1 96.31 129 GLY A O 1
ATOM 982 N N . ILE A 1 130 ? 20.781 14.273 -4.887 1 94.56 130 ILE A N 1
ATOM 983 C CA . ILE A 1 130 ? 19.641 15.164 -5.078 1 94.56 130 ILE A CA 1
ATOM 984 C C . ILE A 1 130 ? 19.219 15.75 -3.734 1 94.56 130 ILE A C 1
ATOM 986 O O . ILE A 1 130 ? 18.859 15.016 -2.812 1 94.56 130 ILE A O 1
ATOM 990 N N . ASP A 1 131 ? 19.188 17.062 -3.662 1 94.81 131 ASP A N 1
ATOM 991 C CA . ASP A 1 131 ? 18.844 17.75 -2.426 1 94.81 131 ASP A CA 1
ATOM 992 C C . ASP A 1 131 ? 17.359 17.594 -2.113 1 94.81 131 ASP A C 1
ATOM 994 O O . ASP A 1 131 ? 16.5 17.797 -2.986 1 94.81 131 ASP A O 1
ATOM 998 N N . GLU A 1 132 ? 17.031 17.234 -0.919 1 93.88 132 GLU A N 1
ATOM 999 C CA . GLU A 1 132 ? 15.688 17.109 -0.385 1 93.88 132 GLU A CA 1
ATOM 1000 C C . GLU A 1 132 ? 14.844 16.172 -1.239 1 93.88 132 GLU A C 1
ATOM 1002 O O . GLU A 1 132 ? 13.703 16.484 -1.592 1 93.88 132 GLU A O 1
ATOM 1007 N N . ILE A 1 133 ? 15.406 15.109 -1.644 1 91.88 133 ILE A N 1
ATOM 1008 C CA . ILE A 1 133 ? 14.734 14.141 -2.502 1 91.88 133 ILE A CA 1
ATOM 1009 C C . ILE A 1 133 ? 13.477 13.625 -1.808 1 91.88 133 ILE A C 1
ATOM 1011 O O . ILE A 1 133 ? 12.516 13.211 -2.469 1 91.88 133 ILE A O 1
ATOM 1015 N N . GLY A 1 134 ? 13.43 13.664 -0.468 1 87.94 134 GLY A N 1
ATOM 1016 C CA . GLY A 1 134 ? 12.273 13.242 0.314 1 87.94 134 GLY A CA 1
ATOM 1017 C C . GLY A 1 134 ? 11.055 14.117 0.093 1 87.94 134 GLY A C 1
ATOM 1018 O O . GLY A 1 134 ? 9.938 13.734 0.438 1 87.94 134 GLY A O 1
ATOM 1019 N N . ARG A 1 135 ? 11.195 15.266 -0.472 1 88.19 135 ARG A N 1
ATOM 1020 C CA . ARG A 1 135 ? 10.102 16.172 -0.78 1 88.19 135 ARG A CA 1
ATOM 1021 C C . ARG A 1 135 ? 9.75 16.125 -2.262 1 88.19 135 ARG A C 1
ATOM 1023 O O . ARG A 1 135 ? 8.906 16.906 -2.73 1 88.19 135 ARG A O 1
ATOM 1030 N N . LYS A 1 136 ? 10.438 15.234 -3.002 1 92 136 LYS A N 1
ATOM 1031 C CA . LYS A 1 136 ? 10.258 15.031 -4.438 1 92 136 LYS A CA 1
ATOM 1032 C C . LYS A 1 136 ? 9.859 13.594 -4.738 1 92 136 LYS A C 1
ATOM 1034 O O . LYS A 1 136 ? 8.867 13.086 -4.203 1 92 136 LYS A O 1
ATOM 1039 N N . GLU A 1 137 ? 10.664 12.898 -5.547 1 89.38 137 GLU A N 1
ATOM 1040 C CA . GLU A 1 137 ? 10.312 11.547 -5.965 1 89.38 137 GLU A CA 1
ATOM 1041 C C . GLU A 1 137 ? 10.641 10.531 -4.875 1 89.38 137 GLU A C 1
ATOM 1043 O O . GLU A 1 137 ? 10.062 9.438 -4.844 1 89.38 137 GLU A O 1
ATOM 1048 N N . GLY A 1 138 ? 11.594 10.914 -4.008 1 93.19 138 GLY A N 1
ATOM 1049 C CA . GLY A 1 138 ? 11.969 10.062 -2.893 1 93.19 138 GLY A CA 1
ATOM 1050 C C . GLY A 1 138 ? 12.617 8.758 -3.328 1 93.19 138 GLY A C 1
ATOM 1051 O O . GLY A 1 138 ? 12.992 8.609 -4.492 1 93.19 138 GLY A O 1
ATOM 1052 N N . ALA A 1 139 ? 12.773 7.82 -2.33 1 96.75 139 ALA A N 1
ATOM 1053 C CA . ALA A 1 139 ? 13.344 6.5 -2.596 1 96.75 139 ALA A CA 1
ATOM 1054 C C . ALA A 1 139 ? 12.477 5.727 -3.592 1 96.75 139 ALA A C 1
ATOM 1056 O O . ALA A 1 139 ? 13 4.965 -4.406 1 96.75 139 ALA A O 1
ATOM 1057 N N . ILE A 1 140 ? 11.203 5.961 -3.529 1 97.69 140 ILE A N 1
ATOM 1058 C CA . ILE A 1 140 ? 10.273 5.262 -4.406 1 97.69 140 ILE A CA 1
ATOM 1059 C C . ILE A 1 140 ? 10.586 5.594 -5.863 1 97.69 140 ILE A C 1
ATOM 1061 O O . ILE A 1 140 ? 10.727 4.695 -6.695 1 97.69 140 ILE A O 1
ATOM 1065 N N . GLY A 1 141 ? 10.68 6.867 -6.152 1 97.25 141 GLY A N 1
ATOM 1066 C CA . GLY A 1 141 ? 11.023 7.258 -7.512 1 97.25 141 GLY A CA 1
ATOM 1067 C C . GLY A 1 141 ? 12.359 6.699 -7.965 1 97.25 141 GLY A C 1
ATOM 1068 O O . GLY A 1 141 ? 12.492 6.242 -9.102 1 97.25 141 GLY A O 1
ATOM 1069 N N . VAL A 1 142 ? 13.32 6.684 -7.105 1 97.12 142 VAL A N 1
ATOM 1070 C CA . VAL A 1 142 ? 14.68 6.238 -7.414 1 97.12 142 VAL A CA 1
ATOM 1071 C C . VAL A 1 142 ? 14.672 4.746 -7.727 1 97.12 142 VAL A C 1
ATOM 1073 O O . VAL A 1 142 ? 15.18 4.32 -8.766 1 97.12 142 VAL A O 1
ATOM 1076 N N . PHE A 1 143 ? 14 3.943 -6.941 1 97.94 143 PHE A N 1
ATOM 1077 C CA . PHE A 1 143 ? 14.188 2.5 -7.016 1 97.94 143 PHE A CA 1
ATOM 1078 C C . PHE A 1 143 ? 13.141 1.863 -7.922 1 97.94 143 PHE A C 1
ATOM 1080 O O . PHE A 1 143 ? 13.203 0.666 -8.203 1 97.94 143 PHE A O 1
ATOM 1087 N N . THR A 1 144 ? 12.219 2.693 -8.43 1 97.88 144 THR A N 1
ATOM 1088 C CA . THR A 1 144 ? 11.273 2.178 -9.414 1 97.88 144 THR A CA 1
ATOM 1089 C C . THR A 1 144 ? 11.539 2.773 -10.789 1 97.88 144 THR A C 1
ATOM 1091 O O . THR A 1 144 ? 10.711 2.67 -11.688 1 97.88 144 THR A O 1
ATOM 1094 N N . ALA A 1 145 ? 12.656 3.449 -10.844 1 95.31 145 ALA A N 1
ATOM 1095 C CA . ALA A 1 145 ? 13.055 4.086 -12.102 1 95.31 145 ALA A CA 1
ATOM 1096 C C . ALA A 1 145 ? 11.961 5.016 -12.617 1 95.31 145 ALA A C 1
ATOM 1098 O O . ALA A 1 145 ? 11.648 5.012 -13.812 1 95.31 145 ALA A O 1
ATOM 1099 N N . GLY A 1 146 ? 11.312 5.664 -11.711 1 95.62 146 GLY A N 1
ATOM 1100 C CA . GLY A 1 146 ? 10.336 6.691 -12.039 1 95.62 146 GLY A CA 1
ATOM 1101 C C . GLY A 1 146 ? 8.969 6.129 -12.375 1 95.62 146 GLY A C 1
ATOM 1102 O O . GLY A 1 146 ? 8.039 6.879 -12.664 1 95.62 146 GLY A O 1
ATOM 1103 N N . LYS A 1 147 ? 8.789 4.82 -12.352 1 96.75 147 LYS A N 1
ATOM 1104 C CA . LYS A 1 147 ? 7.5 4.223 -12.68 1 96.75 147 LYS A CA 1
ATOM 1105 C C . LYS A 1 147 ? 6.449 4.574 -11.625 1 96.75 147 LYS A C 1
ATOM 1107 O O . LYS A 1 147 ? 5.258 4.656 -11.938 1 96.75 147 LYS A O 1
ATOM 1112 N N . LEU A 1 148 ? 6.895 4.688 -10.383 1 96.94 148 LEU A N 1
ATOM 1113 C CA . LEU A 1 148 ? 6.086 5.227 -9.297 1 96.94 148 LEU A CA 1
ATOM 1114 C C . LEU A 1 148 ? 6.766 6.43 -8.656 1 96.94 148 LEU A C 1
ATOM 1116 O O . LEU A 1 148 ? 7.98 6.613 -8.797 1 96.94 148 LEU A O 1
ATOM 1120 N N . THR A 1 149 ? 5.957 7.195 -8.047 1 93.38 149 THR A N 1
ATOM 1121 C CA . THR A 1 149 ? 6.434 8.312 -7.238 1 93.38 149 THR A CA 1
ATOM 1122 C C . THR A 1 149 ? 5.867 8.227 -5.824 1 93.38 149 THR A C 1
ATOM 1124 O O . THR A 1 149 ? 4.934 7.469 -5.566 1 93.38 149 THR A O 1
ATOM 1127 N N . ARG A 1 150 ? 6.516 9.031 -4.953 1 91.88 150 ARG A N 1
ATOM 1128 C CA . ARG A 1 150 ? 5.945 9.156 -3.617 1 91.88 150 ARG A CA 1
ATOM 1129 C C . ARG A 1 150 ? 4.488 9.602 -3.684 1 91.88 150 ARG A C 1
ATOM 1131 O O . ARG A 1 150 ? 3.631 9.055 -2.99 1 91.88 150 ARG A O 1
ATOM 1138 N N . SER A 1 151 ? 4.219 10.5 -4.523 1 93.19 151 SER A N 1
ATOM 1139 C CA . SER A 1 151 ? 2.869 11.039 -4.652 1 93.19 151 SER A CA 1
ATOM 1140 C C . SER A 1 151 ? 1.881 9.961 -5.078 1 93.19 151 SER A C 1
ATOM 1142 O O . SER A 1 151 ? 0.79 9.852 -4.516 1 93.19 151 SER A O 1
ATOM 1144 N N . SER A 1 152 ? 2.266 9.148 -6.062 1 94.75 152 SER A N 1
ATOM 1145 C CA . SER A 1 152 ? 1.337 8.141 -6.559 1 94.75 152 SER A CA 1
ATOM 1146 C C . SER A 1 152 ? 1.087 7.051 -5.52 1 94.75 152 SER A C 1
ATOM 1148 O O . SER A 1 152 ? -0.032 6.551 -5.391 1 94.75 152 SER A O 1
ATOM 1150 N N . VAL A 1 153 ? 2.135 6.668 -4.773 1 97.06 153 VAL A N 1
ATOM 1151 C CA . VAL A 1 153 ? 1.986 5.652 -3.734 1 97.06 153 VAL A CA 1
ATOM 1152 C C . VAL A 1 153 ? 1.118 6.195 -2.602 1 97.06 153 VAL A C 1
ATOM 1154 O O . VAL A 1 153 ? 0.205 5.512 -2.131 1 97.06 153 VAL A O 1
ATOM 1157 N N . TYR A 1 154 ? 1.312 7.43 -2.221 1 97.69 154 TYR A N 1
ATOM 1158 C CA . TYR A 1 154 ? 0.527 8.047 -1.158 1 97.69 154 TYR A CA 1
ATOM 1159 C C . TYR A 1 154 ? -0.911 8.281 -1.606 1 97.69 154 TYR A C 1
ATOM 1161 O O . TYR A 1 154 ? -1.847 8.125 -0.818 1 97.69 154 TYR A O 1
ATOM 1169 N N . TYR A 1 155 ? -1.049 8.703 -2.881 1 97.88 155 TYR A N 1
ATOM 1170 C CA . TYR A 1 155 ? -2.369 8.93 -3.457 1 97.88 155 TYR A CA 1
ATOM 1171 C C . TYR A 1 155 ? -3.27 7.715 -3.242 1 97.88 155 TYR A C 1
ATOM 1173 O O . TYR A 1 155 ? -4.406 7.852 -2.785 1 97.88 155 TYR A O 1
ATOM 1181 N N . GLN A 1 156 ? -2.791 6.594 -3.518 1 98.25 156 GLN A N 1
ATOM 1182 C CA . GLN A 1 156 ? -3.568 5.371 -3.359 1 98.25 156 GLN A CA 1
ATOM 1183 C C . GLN A 1 156 ? -3.955 5.148 -1.899 1 98.25 156 GLN A C 1
ATOM 1185 O O . GLN A 1 156 ? -5.102 4.809 -1.602 1 98.25 156 GLN A O 1
ATOM 1190 N N . ALA A 1 157 ? -2.992 5.32 -1.001 1 98.69 157 ALA A N 1
ATOM 1191 C CA . ALA A 1 157 ? -3.262 5.141 0.423 1 98.69 157 ALA A CA 1
ATOM 1192 C C . ALA A 1 157 ? -4.305 6.141 0.914 1 98.69 157 ALA A C 1
ATOM 1194 O O . ALA A 1 157 ? -5.16 5.801 1.737 1 98.69 157 ALA A O 1
ATOM 1195 N N . VAL A 1 158 ? -4.27 7.363 0.413 1 98.81 158 VAL A N 1
ATOM 1196 C CA . VAL A 1 158 ? -5.23 8.383 0.825 1 98.81 158 VAL A CA 1
ATOM 1197 C C . VAL A 1 158 ? -6.625 8.008 0.327 1 98.81 158 VAL A C 1
ATOM 1199 O O . VAL A 1 158 ? -7.609 8.133 1.063 1 98.81 158 VAL A O 1
ATOM 1202 N N . ILE A 1 159 ? -6.766 7.527 -0.932 1 98.81 159 ILE A N 1
ATOM 1203 C CA . ILE A 1 159 ? -8.047 7.082 -1.467 1 98.81 159 ILE A CA 1
ATOM 1204 C C . ILE A 1 159 ? -8.633 5.996 -0.568 1 98.81 159 ILE A C 1
ATOM 1206 O O . ILE A 1 159 ? -9.812 6.035 -0.224 1 98.81 159 ILE A O 1
ATOM 1210 N N . LEU A 1 160 ? -7.805 5.102 -0.172 1 98.81 160 LEU A N 1
ATOM 1211 C CA . LEU A 1 160 ? -8.258 3.99 0.656 1 98.81 160 LEU A CA 1
ATOM 1212 C C . LEU A 1 160 ? -8.672 4.477 2.041 1 98.81 160 LEU A C 1
ATOM 1214 O O . LEU A 1 160 ? -9.688 4.035 2.58 1 98.81 160 LEU A O 1
ATOM 1218 N N . ALA A 1 161 ? -7.93 5.402 2.584 1 98.88 161 ALA A N 1
ATOM 1219 C CA . ALA A 1 161 ? -8.234 5.961 3.896 1 98.88 161 ALA A CA 1
ATOM 1220 C C . ALA A 1 161 ? -9.523 6.777 3.855 1 98.88 161 ALA A C 1
ATOM 1222 O O . ALA A 1 161 ? -10.172 6.988 4.887 1 98.88 161 ALA A O 1
ATOM 1223 N N . LEU A 1 162 ? -9.938 7.234 2.674 1 98.75 162 LEU A N 1
ATOM 1224 C CA . LEU A 1 162 ? -11.117 8.07 2.51 1 98.75 162 LEU A CA 1
ATOM 1225 C C . LEU A 1 162 ? -12.383 7.219 2.449 1 98.75 162 LEU A C 1
ATOM 1227 O O . LEU A 1 162 ? -13.492 7.742 2.529 1 98.75 162 LEU A O 1
ATOM 1231 N N . SER A 1 163 ? -12.281 5.906 2.389 1 98.56 163 SER A N 1
ATOM 1232 C CA . SER A 1 163 ? -13.406 5 2.156 1 98.56 163 SER A CA 1
ATOM 1233 C C . SER A 1 163 ? -14.5 5.203 3.195 1 98.56 163 SER A C 1
ATOM 1235 O O . SER A 1 163 ? -15.688 5.254 2.855 1 98.56 163 SER A O 1
ATOM 1237 N N . PRO A 1 164 ? -14.18 5.434 4.469 1 98.25 164 PRO A N 1
ATOM 1238 C CA . PRO A 1 164 ? -15.242 5.566 5.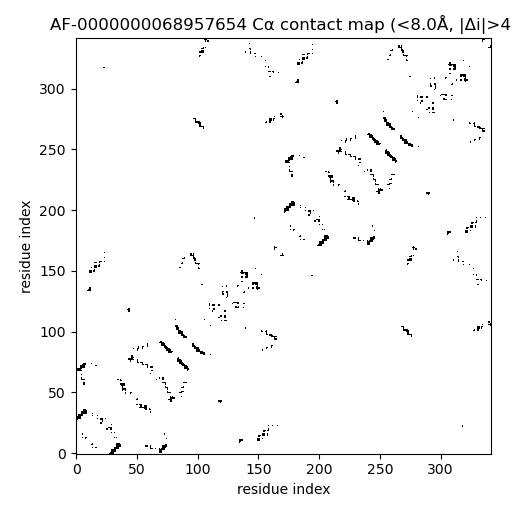465 1 98.25 164 PRO A CA 1
ATOM 1239 C C . PRO A 1 164 ? -16.062 6.836 5.277 1 98.25 164 PRO A C 1
ATOM 1241 O O . PRO A 1 164 ? -17.172 6.953 5.828 1 98.25 164 PRO A O 1
ATOM 1244 N N . PHE A 1 165 ? -15.609 7.789 4.531 1 98.06 165 PHE A N 1
ATOM 1245 C CA . PHE A 1 165 ? -16.219 9.117 4.535 1 98.06 165 PHE A CA 1
ATOM 1246 C C . PHE A 1 165 ? -17.219 9.258 3.4 1 98.06 165 PHE A C 1
ATOM 1248 O O . PHE A 1 165 ? -17.953 10.242 3.342 1 98.06 165 PHE A O 1
ATOM 1255 N N . HIS A 1 166 ? -17.25 8.273 2.52 1 97.38 166 HIS A N 1
ATOM 1256 C CA . HIS A 1 166 ? -18.203 8.383 1.42 1 97.38 166 HIS A CA 1
ATOM 1257 C C . HIS A 1 166 ? -18.953 7.078 1.215 1 97.38 166 HIS A C 1
ATOM 1259 O O . HIS A 1 166 ? -19.5 6.836 0.136 1 97.38 166 HIS A O 1
ATOM 1265 N N . ASN A 1 167 ? -18.891 6.176 2.23 1 97.06 167 ASN A N 1
ATOM 1266 C CA . ASN A 1 167 ? -19.656 4.938 2.285 1 97.06 167 ASN A CA 1
ATOM 1267 C C . ASN A 1 167 ? -20.422 4.809 3.598 1 97.06 167 ASN A C 1
ATOM 1269 O O . ASN A 1 167 ? -19.812 4.734 4.672 1 97.06 167 ASN A O 1
ATOM 1273 N N . ALA A 1 168 ? -21.688 4.688 3.547 1 95.62 168 ALA A N 1
ATOM 1274 C CA . ALA A 1 168 ? -22.547 4.691 4.727 1 95.62 168 ALA A CA 1
ATOM 1275 C C . ALA A 1 168 ? -22.328 3.434 5.562 1 95.62 168 ALA A C 1
ATOM 1277 O O . ALA A 1 168 ? -22.578 3.438 6.773 1 95.62 168 ALA A O 1
ATOM 1278 N N . VAL A 1 169 ? -21.797 2.457 4.965 1 96.38 169 VAL A N 1
ATOM 1279 C CA . VAL A 1 169 ? -21.703 1.159 5.625 1 96.38 169 VAL A CA 1
ATOM 1280 C C . VAL A 1 169 ? -20.656 1.217 6.734 1 96.38 169 VAL A C 1
ATOM 1282 O O . VAL A 1 169 ? -20.656 0.372 7.633 1 96.38 169 VAL A O 1
ATOM 1285 N N . TYR A 1 170 ? -19.797 2.193 6.707 1 96.69 170 TYR A N 1
ATOM 1286 C CA . TYR A 1 170 ? -18.75 2.309 7.719 1 96.69 170 TYR A CA 1
ATOM 1287 C C . TYR A 1 170 ? -19.297 2.922 9 1 96.69 170 TYR A C 1
ATOM 1289 O O . TYR A 1 170 ? -18.625 2.938 10.031 1 96.69 170 TYR A O 1
ATOM 1297 N N . ARG A 1 171 ? -20.484 3.463 8.984 1 88.62 171 ARG A N 1
ATOM 1298 C CA . ARG A 1 171 ? -21.078 4.152 10.117 1 88.62 171 ARG A CA 1
ATOM 1299 C C . ARG A 1 171 ? -21.859 3.182 11 1 88.62 171 ARG A C 1
ATOM 1301 O O . ARG A 1 171 ? -22.422 2.199 10.508 1 88.62 171 ARG A O 1
ATOM 1308 N N . MET B 1 1 ? 12.312 -12.742 -24.031 1 92.31 1 MET B N 1
ATOM 1309 C CA . MET B 1 1 ? 11.023 -12.82 -23.359 1 92.31 1 MET B CA 1
ATOM 1310 C C . MET B 1 1 ? 11.133 -13.586 -22.047 1 92.31 1 MET B C 1
ATOM 1312 O O . MET B 1 1 ? 11.602 -14.727 -22.031 1 92.31 1 MET B O 1
ATOM 1316 N N . HIS B 1 2 ? 10.695 -12.984 -20.891 1 96.19 2 HIS B N 1
ATOM 1317 C CA . HIS B 1 2 ? 10.797 -13.633 -19.594 1 96.19 2 HIS B CA 1
ATOM 1318 C C . HIS B 1 2 ? 9.609 -14.555 -19.344 1 96.19 2 HIS B C 1
ATOM 1320 O O . HIS B 1 2 ? 8.461 -14.18 -19.578 1 96.19 2 HIS B O 1
ATOM 1326 N N . GLN B 1 3 ? 9.961 -15.719 -19 1 98.31 3 GLN B N 1
ATOM 1327 C CA . GLN B 1 3 ? 8.922 -16.641 -18.547 1 98.31 3 GLN B CA 1
ATOM 1328 C C . GLN B 1 3 ? 8.562 -16.391 -17.078 1 98.31 3 GLN B C 1
ATOM 1330 O O . GLN B 1 3 ? 9.383 -16.609 -16.188 1 98.31 3 GLN B O 1
ATOM 1335 N N . VAL B 1 4 ? 7.332 -15.992 -16.859 1 98.75 4 VAL B N 1
ATOM 1336 C CA . VAL B 1 4 ? 6.867 -15.641 -15.516 1 98.75 4 VAL B CA 1
ATOM 1337 C C . VAL B 1 4 ? 5.766 -16.594 -15.078 1 98.75 4 VAL B C 1
ATOM 1339 O O . VAL B 1 4 ? 4.727 -16.703 -15.734 1 98.75 4 VAL B O 1
ATOM 1342 N N . ILE B 1 5 ? 6.02 -17.281 -13.961 1 98.88 5 ILE B N 1
ATOM 1343 C CA . ILE B 1 5 ? 5 -18.156 -13.375 1 98.88 5 ILE B CA 1
ATOM 1344 C C . ILE B 1 5 ? 4.223 -17.375 -12.305 1 98.88 5 ILE B C 1
ATOM 1346 O O . ILE B 1 5 ? 4.801 -16.938 -11.312 1 98.88 5 ILE B O 1
ATOM 1350 N N . SER B 1 6 ? 2.967 -17.203 -12.547 1 98.81 6 SER B N 1
ATOM 1351 C CA . SER B 1 6 ? 2.115 -16.641 -11.5 1 98.81 6 SER B CA 1
ATOM 1352 C C . SER B 1 6 ? 1.517 -17.734 -10.633 1 98.81 6 SER B C 1
ATOM 1354 O O . SER B 1 6 ? 0.787 -18.594 -11.125 1 98.81 6 SER B O 1
ATOM 1356 N N . ALA B 1 7 ? 1.806 -17.688 -9.336 1 98.81 7 ALA B N 1
ATOM 1357 C CA . ALA B 1 7 ? 1.279 -18.672 -8.398 1 98.81 7 ALA B CA 1
ATOM 1358 C C . ALA B 1 7 ? -0.166 -18.359 -8.023 1 98.81 7 ALA B C 1
ATOM 1360 O O . ALA B 1 7 ? -0.53 -18.375 -6.844 1 98.81 7 ALA B O 1
ATOM 1361 N N . THR B 1 8 ? -0.946 -17.953 -8.93 1 97.81 8 THR B N 1
ATOM 1362 C CA . THR B 1 8 ? -2.369 -17.641 -8.844 1 97.81 8 THR B CA 1
ATOM 1363 C C . THR B 1 8 ? -3.039 -17.766 -10.203 1 97.81 8 THR B C 1
ATOM 1365 O O . THR B 1 8 ? -2.4 -17.562 -11.242 1 97.81 8 THR B O 1
ATOM 1368 N N . THR B 1 9 ? -4.262 -18.078 -10.227 1 97.19 9 THR B N 1
ATOM 1369 C CA . THR B 1 9 ? -5.062 -18.094 -11.445 1 97.19 9 THR B CA 1
ATOM 1370 C C . THR B 1 9 ? -6.098 -16.969 -11.43 1 97.19 9 THR B C 1
ATOM 1372 O O . THR B 1 9 ? -6.961 -16.906 -12.312 1 97.19 9 THR B O 1
ATOM 1375 N N . ASN B 1 10 ? -6.082 -16.094 -10.383 1 95.75 10 ASN B N 1
ATOM 1376 C CA . ASN B 1 10 ? -6.98 -14.961 -10.266 1 95.75 10 ASN B CA 1
ATOM 1377 C C . ASN B 1 10 ? -6.707 -13.914 -11.352 1 95.75 10 ASN B C 1
ATOM 1379 O O . ASN B 1 10 ? -5.605 -13.367 -11.422 1 95.75 10 ASN B O 1
ATOM 1383 N N . PRO B 1 11 ? -7.656 -13.594 -12.219 1 95.75 11 PRO B N 1
ATOM 1384 C CA . PRO B 1 11 ? -7.406 -12.711 -13.359 1 95.75 11 PRO B CA 1
ATOM 1385 C C . PRO B 1 11 ? -6.945 -11.32 -12.93 1 95.75 11 PRO B C 1
ATOM 1387 O O . PRO B 1 11 ? -6.098 -10.719 -13.594 1 95.75 11 PRO B O 1
ATOM 1390 N N . ALA B 1 12 ? -7.52 -10.812 -11.867 1 94.25 12 ALA B N 1
ATOM 1391 C CA . ALA B 1 12 ? -7.141 -9.484 -11.398 1 94.25 12 ALA B CA 1
ATOM 1392 C C . ALA B 1 12 ? -5.676 -9.453 -10.977 1 94.25 12 ALA B C 1
ATOM 1394 O O . ALA B 1 12 ? -4.953 -8.5 -11.281 1 94.25 12 ALA B O 1
ATOM 1395 N N . LYS B 1 13 ? -5.254 -10.508 -10.281 1 97.56 13 LYS B N 1
ATOM 1396 C CA . LYS B 1 13 ? -3.863 -10.609 -9.836 1 97.56 13 LYS B CA 1
ATOM 1397 C C . LYS B 1 13 ? -2.92 -10.781 -11.023 1 97.56 13 LYS B C 1
ATOM 1399 O O . LYS B 1 13 ? -1.862 -10.148 -11.078 1 97.56 13 LYS B O 1
ATOM 1404 N N . ILE B 1 14 ? -3.309 -11.586 -11.961 1 97.88 14 ILE B N 1
ATOM 1405 C CA . ILE B 1 14 ? -2.496 -11.844 -13.148 1 97.88 14 ILE B CA 1
ATOM 1406 C C . ILE B 1 14 ? -2.318 -10.555 -13.945 1 97.88 14 ILE B C 1
ATOM 1408 O O . ILE B 1 14 ? -1.216 -10.25 -14.406 1 97.88 14 ILE B O 1
ATOM 1412 N N . GLN B 1 15 ? -3.365 -9.828 -14.086 1 96.69 15 GLN B N 1
ATOM 1413 C CA . GLN B 1 15 ? -3.303 -8.555 -14.805 1 96.69 15 GLN B CA 1
ATOM 1414 C C . GLN B 1 15 ? -2.33 -7.59 -14.133 1 96.69 15 GLN B C 1
ATOM 1416 O O . GLN B 1 15 ? -1.566 -6.902 -14.812 1 96.69 15 GLN B O 1
ATOM 1421 N N . ALA B 1 16 ? -2.416 -7.496 -12.844 1 97.69 16 ALA B N 1
ATOM 1422 C CA . ALA B 1 16 ? -1.505 -6.637 -12.094 1 97.69 16 ALA B CA 1
ATOM 1423 C C . ALA B 1 16 ? -0.052 -7.031 -12.336 1 97.69 16 ALA B C 1
ATOM 1425 O O . ALA B 1 16 ? 0.801 -6.172 -12.57 1 97.69 16 ALA B O 1
ATOM 1426 N N . ILE B 1 17 ? 0.23 -8.32 -12.32 1 98.5 17 ILE B N 1
ATOM 1427 C CA . ILE B 1 17 ? 1.576 -8.844 -12.531 1 98.5 17 ILE B CA 1
ATOM 1428 C C . ILE B 1 17 ? 2.041 -8.516 -13.945 1 98.5 17 ILE B C 1
ATOM 1430 O O . ILE B 1 17 ? 3.137 -7.977 -14.141 1 98.5 17 ILE B O 1
ATOM 1434 N N . LEU B 1 18 ? 1.204 -8.789 -14.906 1 97.88 18 LEU B N 1
ATOM 1435 C CA . LEU B 1 18 ? 1.553 -8.555 -16.297 1 97.88 18 LEU B CA 1
ATOM 1436 C C . LEU B 1 18 ? 1.868 -7.086 -16.547 1 97.88 18 LEU B C 1
ATOM 1438 O O . LEU B 1 18 ? 2.902 -6.754 -17.125 1 97.88 18 LEU B O 1
ATOM 1442 N N . GLN B 1 19 ? 1.012 -6.246 -16.078 1 97.38 19 GLN B N 1
ATOM 1443 C CA . GLN B 1 19 ? 1.201 -4.812 -16.281 1 97.38 19 GLN B CA 1
ATOM 1444 C C . GLN B 1 19 ? 2.498 -4.336 -15.641 1 97.38 19 GLN B C 1
ATOM 1446 O O . GLN B 1 19 ? 3.25 -3.561 -16.234 1 97.38 19 GLN B O 1
ATOM 1451 N N . ALA B 1 20 ? 2.744 -4.742 -14.438 1 98.31 20 ALA B N 1
ATOM 1452 C CA . ALA B 1 20 ? 3.941 -4.32 -13.719 1 98.31 20 ALA B CA 1
ATOM 1453 C C . ALA B 1 20 ? 5.207 -4.797 -14.438 1 98.31 20 ALA B C 1
ATOM 1455 O O . ALA B 1 20 ? 6.152 -4.027 -14.609 1 98.31 20 ALA B O 1
ATOM 1456 N N . PHE B 1 21 ? 5.223 -6.074 -14.859 1 98.25 21 PHE B N 1
ATOM 1457 C CA . PHE B 1 21 ? 6.387 -6.625 -15.547 1 98.25 21 PHE B CA 1
ATOM 1458 C C . PHE B 1 21 ? 6.641 -5.902 -16.859 1 98.25 21 PHE B C 1
ATOM 1460 O O . PHE B 1 21 ? 7.785 -5.586 -17.188 1 98.25 21 PHE B O 1
ATOM 1467 N N . GLU B 1 22 ? 5.582 -5.637 -17.547 1 97.5 22 GLU B N 1
ATOM 1468 C CA . GLU B 1 22 ? 5.738 -4.93 -18.812 1 97.5 22 GLU B CA 1
ATOM 1469 C C . GLU B 1 22 ? 6.25 -3.508 -18.594 1 97.5 22 GLU B C 1
ATOM 1471 O O . GLU B 1 22 ? 7.023 -2.99 -19.391 1 97.5 22 GLU B O 1
ATOM 1476 N N . GLU B 1 23 ? 5.797 -2.893 -17.547 1 97 23 GLU B N 1
ATOM 1477 C CA . GLU B 1 23 ? 6.258 -1.548 -17.219 1 97 23 GLU B CA 1
ATOM 1478 C C . GLU B 1 23 ? 7.75 -1.54 -16.906 1 97 23 GLU B C 1
ATOM 1480 O O . GLU B 1 23 ? 8.469 -0.62 -17.297 1 97 23 GLU B O 1
ATOM 1485 N N . ILE B 1 24 ? 8.211 -2.545 -16.25 1 97.56 24 ILE B N 1
ATOM 1486 C CA . ILE B 1 24 ? 9.578 -2.566 -15.742 1 97.56 24 ILE B CA 1
ATOM 1487 C C . ILE B 1 24 ? 10.516 -3.123 -16.812 1 97.56 24 ILE B C 1
ATOM 1489 O O . ILE B 1 24 ? 11.625 -2.611 -17 1 97.56 24 ILE B O 1
ATOM 1493 N N . PHE B 1 25 ? 10.078 -4.133 -17.562 1 97.25 25 PHE B N 1
ATOM 1494 C CA . PHE B 1 25 ? 10.992 -4.84 -18.453 1 97.25 25 PHE B CA 1
ATOM 1495 C C . PHE B 1 25 ? 10.656 -4.559 -19.922 1 97.25 25 PHE B C 1
ATOM 1497 O O . PHE B 1 25 ? 11.375 -5 -20.812 1 97.25 25 PHE B O 1
ATOM 1504 N N . GLY B 1 26 ? 9.562 -3.879 -20.156 1 96.62 26 GLY B N 1
ATOM 1505 C CA . GLY B 1 26 ? 9.195 -3.527 -21.516 1 96.62 26 GLY B CA 1
ATOM 1506 C C . GLY B 1 26 ? 7.984 -4.285 -22.016 1 96.62 26 GLY B C 1
ATOM 1507 O O . GLY B 1 26 ? 7.77 -5.445 -21.641 1 96.62 26 GLY B O 1
ATOM 1508 N N . GLU B 1 27 ? 7.227 -3.621 -22.891 1 95 27 GLU B N 1
ATOM 1509 C CA . GLU B 1 27 ? 6.035 -4.238 -23.469 1 95 27 GLU B CA 1
ATOM 1510 C C . GLU B 1 27 ? 6.391 -5.512 -24.234 1 95 27 GLU B C 1
ATOM 1512 O O . GLU B 1 27 ? 7.352 -5.531 -25 1 95 27 GLU B O 1
ATOM 1517 N N . GLY B 1 28 ? 5.668 -6.551 -23.984 1 93.44 28 GLY B N 1
ATOM 1518 C CA . GLY B 1 28 ? 5.871 -7.805 -24.703 1 93.44 28 GLY B CA 1
ATOM 1519 C C . GLY B 1 28 ? 7.078 -8.578 -24.203 1 93.44 28 GLY B C 1
ATOM 1520 O O . GLY B 1 28 ? 7.449 -9.602 -24.781 1 93.44 28 GLY B O 1
ATOM 1521 N N . SER B 1 29 ? 7.57 -8.172 -23.078 1 93.31 29 SER B N 1
ATOM 1522 C CA .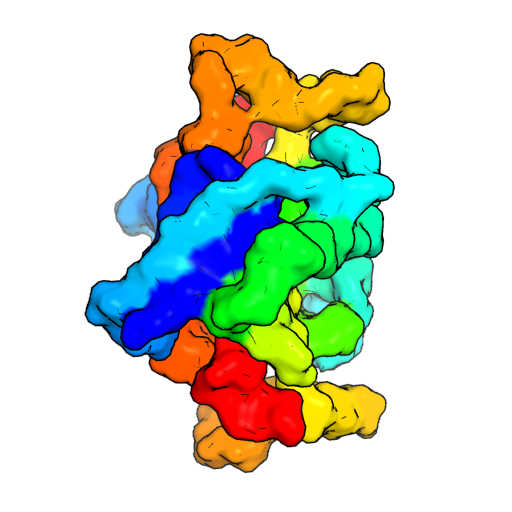 SER B 1 29 ? 8.82 -8.758 -22.609 1 93.31 29 SER B CA 1
ATOM 1523 C C . SER B 1 29 ? 8.562 -9.984 -21.734 1 93.31 29 SER B C 1
ATOM 1525 O O . SER B 1 29 ? 9.492 -10.703 -21.375 1 93.31 29 SER B O 1
ATOM 1527 N N . CYS B 1 30 ? 7.262 -10.242 -21.469 1 95.94 30 CYS B N 1
ATOM 1528 C CA . CYS B 1 30 ? 7 -11.32 -20.516 1 95.94 30 CYS B CA 1
ATOM 1529 C C . CYS B 1 30 ? 5.84 -12.188 -20.984 1 95.94 30 CYS B C 1
ATOM 1531 O O . CYS B 1 30 ? 4.918 -11.703 -21.641 1 95.94 30 CYS B O 1
ATOM 1533 N N . HIS B 1 31 ? 5.91 -13.406 -20.703 1 97.38 31 HIS B N 1
ATOM 1534 C CA . HIS B 1 31 ? 4.832 -14.383 -20.844 1 97.38 31 HIS B CA 1
ATOM 1535 C C . HIS B 1 31 ? 4.434 -14.961 -19.484 1 97.38 31 HIS B C 1
ATOM 1537 O O . HIS B 1 31 ? 5.266 -15.523 -18.781 1 97.38 31 HIS B O 1
ATOM 1543 N N . ILE B 1 32 ? 3.191 -14.859 -19.172 1 98.12 32 ILE B N 1
ATOM 1544 C CA . ILE B 1 32 ? 2.729 -15.312 -17.859 1 98.12 32 ILE B CA 1
ATOM 1545 C C . ILE B 1 32 ? 2.074 -16.688 -18 1 98.12 32 ILE B C 1
ATOM 1547 O O . ILE B 1 32 ? 1.244 -16.906 -18.875 1 98.12 32 ILE B O 1
ATOM 1551 N N . THR B 1 33 ? 2.48 -17.625 -17.219 1 98.62 33 THR B N 1
ATOM 1552 C CA . THR B 1 33 ? 1.818 -18.906 -17.031 1 98.62 33 THR B CA 1
ATOM 1553 C C . THR B 1 33 ? 1.192 -19 -15.648 1 98.62 33 THR B C 1
ATOM 1555 O O . THR B 1 33 ? 1.904 -19.094 -14.641 1 98.62 33 THR B O 1
ATOM 1558 N N . PRO B 1 34 ? -0.106 -18.969 -15.617 1 98.56 34 PRO B N 1
ATOM 1559 C CA . PRO B 1 34 ? -0.772 -19.094 -14.32 1 98.56 34 PRO B CA 1
ATOM 1560 C C . PRO B 1 34 ? -0.792 -20.547 -13.812 1 98.56 34 PRO B C 1
ATOM 1562 O O . PRO B 1 34 ? -1.021 -21.469 -14.586 1 98.56 34 PRO B O 1
ATOM 1565 N N . VAL B 1 35 ? -0.54 -20.734 -12.523 1 98.69 35 VAL B N 1
ATOM 1566 C CA . VAL B 1 35 ? -0.613 -22.062 -11.938 1 98.69 35 VAL B CA 1
ATOM 1567 C C . VAL B 1 35 ? -1.305 -21.984 -10.578 1 98.69 35 VAL B C 1
ATOM 1569 O O . VAL B 1 35 ? -1.19 -20.984 -9.867 1 98.69 35 VAL B O 1
ATOM 1572 N N . ALA B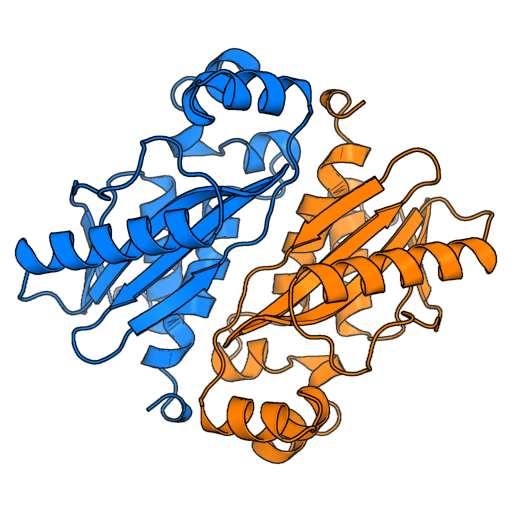 1 36 ? -2.014 -23.062 -10.273 1 97.94 36 ALA B N 1
ATOM 1573 C CA . ALA B 1 36 ? -2.609 -23.219 -8.945 1 97.94 36 ALA B CA 1
ATOM 1574 C C . ALA B 1 36 ? -1.69 -24 -8.016 1 97.94 36 ALA B C 1
ATOM 1576 O O . ALA B 1 36 ? -1.332 -25.141 -8.305 1 97.94 36 ALA B O 1
ATOM 1577 N N . VAL B 1 37 ? -1.309 -23.359 -6.961 1 98.38 37 VAL B N 1
ATOM 1578 C CA . VAL B 1 37 ? -0.464 -24.031 -5.98 1 98.38 37 VAL B CA 1
ATOM 1579 C C . VAL B 1 37 ? -0.981 -23.75 -4.57 1 98.38 37 VAL B C 1
ATOM 1581 O O . VAL B 1 37 ? -1.718 -22.781 -4.359 1 98.38 37 VAL B O 1
ATOM 1584 N N . GLU B 1 38 ? -0.562 -24.578 -3.584 1 97.69 38 GLU B N 1
ATOM 1585 C CA . GLU B 1 38 ? -0.97 -24.406 -2.195 1 97.69 38 GLU B CA 1
ATOM 1586 C C . GLU B 1 38 ? -0.126 -23.328 -1.508 1 97.69 38 GLU B C 1
ATOM 1588 O O . GLU B 1 38 ? 1.079 -23.234 -1.748 1 97.69 38 GLU B O 1
ATOM 1593 N N . SER B 1 39 ? -0.751 -22.594 -0.611 1 98.06 39 SER B N 1
ATOM 1594 C CA . SER B 1 39 ? -0.034 -21.562 0.135 1 98.06 39 SER B CA 1
ATOM 1595 C C . SER B 1 39 ? 0.502 -22.109 1.454 1 98.06 39 SER B C 1
ATOM 1597 O O . SER B 1 39 ? 1.443 -21.547 2.025 1 98.06 39 SER B O 1
ATOM 1599 N N . GLY B 1 40 ? -0.155 -23.156 1.982 1 98.19 40 GLY B N 1
ATOM 1600 C CA . GLY B 1 40 ? 0.235 -23.719 3.266 1 98.19 40 GLY B CA 1
ATOM 1601 C C . GLY B 1 40 ? -0.288 -22.922 4.449 1 98.19 40 GLY B C 1
ATOM 1602 O O . GLY B 1 40 ? 0.004 -23.25 5.602 1 98.19 40 GLY B O 1
ATOM 1603 N N . VAL B 1 41 ? -1.057 -21.844 4.246 1 98.12 41 VAL B N 1
ATOM 1604 C CA . VAL B 1 41 ? -1.738 -21.078 5.281 1 98.12 41 VAL B CA 1
ATOM 1605 C C . VAL B 1 41 ? -3.25 -21.203 5.102 1 98.12 41 VAL B C 1
ATOM 1607 O O . VAL B 1 41 ? -3.723 -21.703 4.078 1 98.12 41 VAL B O 1
ATOM 1610 N N . PRO B 1 42 ? -3.982 -20.781 6.117 1 96.31 42 PRO B N 1
ATOM 1611 C CA . PRO B 1 42 ? -5.438 -20.891 5.996 1 96.31 42 PRO B CA 1
ATOM 1612 C C . PRO B 1 42 ? -5.984 -20.125 4.797 1 96.31 42 PRO B C 1
ATOM 1614 O O . PRO B 1 42 ? -5.344 -19.188 4.312 1 96.31 42 PRO B O 1
ATOM 1617 N N . GLU B 1 43 ? -7.094 -20.469 4.285 1 93.75 43 GLU B N 1
ATOM 1618 C CA . GLU B 1 43 ? -7.742 -19.828 3.15 1 93.75 43 GLU B CA 1
ATOM 1619 C C . GLU B 1 43 ? -7.891 -18.328 3.379 1 93.75 43 GLU B C 1
ATOM 1621 O O . GLU B 1 43 ? -7.699 -17.531 2.457 1 93.75 43 GLU B O 1
ATOM 1626 N N . GLN B 1 44 ? -8.297 -18 4.59 1 95.94 44 GLN B N 1
ATOM 1627 C CA . GLN B 1 44 ? -8.328 -16.609 5.047 1 95.94 44 GLN B CA 1
ATOM 1628 C C . GLN B 1 44 ? -7.199 -16.328 6.035 1 95.94 44 GLN B C 1
ATOM 1630 O O . GLN B 1 44 ? -7.395 -16.438 7.25 1 95.94 44 GLN B O 1
ATOM 1635 N N . PRO B 1 45 ? -6.082 -15.938 5.438 1 96.88 45 PRO B N 1
ATOM 1636 C CA . PRO B 1 45 ? -4.977 -15.648 6.355 1 96.88 45 PRO B CA 1
ATOM 1637 C C . PRO B 1 45 ? -5.199 -14.375 7.168 1 96.88 45 PRO B C 1
ATOM 1639 O O . PRO B 1 45 ? -5.918 -13.469 6.727 1 96.88 45 PRO B O 1
ATOM 1642 N N . PHE B 1 46 ? -4.547 -14.352 8.398 1 97.12 46 PHE B N 1
ATOM 1643 C CA . PHE B 1 46 ? -4.59 -13.18 9.266 1 97.12 46 PHE B CA 1
ATOM 1644 C C . PHE B 1 46 ? -3.186 -12.734 9.648 1 97.12 46 PHE B C 1
ATOM 1646 O O . PHE B 1 46 ? -2.344 -13.562 10.008 1 97.12 46 PHE B O 1
ATOM 1653 N N . GLY B 1 47 ? -3.012 -11.453 9.492 1 96.81 47 GLY B N 1
ATOM 1654 C CA . GLY B 1 47 ? -1.737 -10.898 9.922 1 96.81 47 GLY B CA 1
ATOM 1655 C C . GLY B 1 47 ? -0.686 -10.898 8.828 1 96.81 47 GLY B C 1
ATOM 1656 O O . GLY B 1 47 ? -0.765 -11.688 7.883 1 96.81 47 GLY B O 1
ATOM 1657 N N . SER B 1 48 ? 0.248 -10.086 9.008 1 97.31 48 SER B N 1
ATOM 1658 C CA . SER B 1 48 ? 1.288 -9.875 8 1 97.31 48 SER B CA 1
ATOM 1659 C C . SER B 1 48 ? 2.195 -11.094 7.883 1 97.31 48 SER B C 1
ATOM 1661 O O . SER B 1 48 ? 2.498 -11.547 6.777 1 97.31 48 SER B O 1
ATOM 1663 N N . GLU B 1 49 ? 2.629 -11.633 8.969 1 97.31 49 GLU B N 1
ATOM 1664 C CA . GLU B 1 49 ? 3.596 -12.727 8.961 1 97.31 49 GLU B CA 1
ATOM 1665 C C . GLU B 1 49 ? 3.025 -13.961 8.273 1 97.31 49 GLU B C 1
ATOM 1667 O O . GLU B 1 49 ? 3.662 -14.539 7.395 1 97.31 49 GLU B O 1
ATOM 1672 N N . GLU B 1 50 ? 1.825 -14.305 8.672 1 98.44 50 GLU B N 1
ATOM 1673 C CA . GLU B 1 50 ? 1.152 -15.453 8.062 1 98.44 50 GLU B CA 1
ATOM 1674 C C . GLU B 1 50 ? 0.935 -15.242 6.57 1 98.44 50 GLU B C 1
ATOM 1676 O O . GLU B 1 50 ? 1.134 -16.156 5.773 1 98.44 50 GLU B O 1
ATOM 1681 N N . THR B 1 51 ? 0.538 -14.109 6.203 1 98.56 51 THR B N 1
ATOM 1682 C CA . THR B 1 51 ? 0.251 -13.781 4.809 1 98.56 51 THR B CA 1
ATOM 1683 C C . THR B 1 51 ? 1.522 -13.844 3.969 1 98.56 51 THR B C 1
ATOM 1685 O O . THR B 1 51 ? 1.514 -14.383 2.859 1 98.56 51 THR B O 1
ATOM 1688 N N . ARG B 1 52 ? 2.574 -13.266 4.492 1 98.5 52 ARG B N 1
ATOM 1689 C CA . ARG B 1 52 ? 3.861 -13.297 3.805 1 98.5 52 ARG B CA 1
ATOM 1690 C C . ARG B 1 52 ? 4.352 -14.727 3.627 1 98.5 52 ARG B C 1
ATOM 1692 O O . ARG B 1 52 ? 4.875 -15.086 2.566 1 98.5 52 ARG B O 1
ATOM 1699 N N . ALA B 1 53 ? 4.23 -15.5 4.703 1 98.75 53 ALA B N 1
ATOM 1700 C CA . ALA B 1 53 ? 4.605 -16.906 4.617 1 98.75 53 ALA B CA 1
ATOM 1701 C C . ALA B 1 53 ? 3.82 -17.625 3.52 1 98.75 53 ALA B C 1
ATOM 1703 O O . ALA B 1 53 ? 4.375 -18.438 2.779 1 98.75 53 ALA B O 1
ATOM 1704 N N . GLY B 1 54 ? 2.539 -17.328 3.439 1 98.81 54 GLY B N 1
ATOM 1705 C CA . GLY B 1 54 ? 1.728 -17.922 2.383 1 98.81 54 GLY B CA 1
ATOM 1706 C C . GLY B 1 54 ? 2.217 -17.562 0.991 1 98.81 54 GLY B C 1
ATOM 1707 O O . GLY B 1 54 ? 2.299 -18.438 0.119 1 98.81 54 GLY B O 1
ATOM 1708 N N . ALA B 1 55 ? 2.521 -16.328 0.764 1 98.88 55 ALA B N 1
ATOM 1709 C CA . ALA B 1 55 ? 3.039 -15.875 -0.527 1 98.88 55 ALA B CA 1
ATOM 1710 C C . ALA B 1 55 ? 4.363 -16.562 -0.854 1 98.88 55 ALA B C 1
ATOM 1712 O O . ALA B 1 55 ? 4.574 -17.016 -1.984 1 98.88 55 ALA B O 1
ATOM 1713 N N . ARG B 1 56 ? 5.238 -16.641 0.127 1 98.88 56 ARG B N 1
ATOM 1714 C CA . ARG B 1 56 ? 6.527 -17.297 -0.064 1 98.88 56 ARG B CA 1
ATOM 1715 C C . ARG B 1 56 ? 6.348 -18.781 -0.404 1 98.88 56 ARG B C 1
ATOM 1717 O O . ARG B 1 56 ? 7.008 -19.297 -1.307 1 98.88 56 ARG B O 1
ATOM 1724 N N . ASN B 1 57 ? 5.484 -19.406 0.329 1 98.88 57 ASN B N 1
ATOM 1725 C CA . ASN B 1 57 ? 5.207 -20.828 0.068 1 98.88 57 ASN B CA 1
ATOM 1726 C C . ASN B 1 57 ? 4.676 -21.031 -1.346 1 98.88 57 ASN B C 1
ATOM 1728 O O . ASN B 1 57 ? 5.059 -22 -2.02 1 98.88 57 ASN B O 1
ATOM 1732 N N . ARG B 1 58 ? 3.793 -20.156 -1.779 1 98.88 58 ARG B N 1
ATOM 1733 C CA . ARG B 1 58 ? 3.258 -20.25 -3.133 1 98.88 58 ARG B CA 1
ATOM 1734 C C . ARG B 1 58 ? 4.371 -20.141 -4.172 1 98.88 58 ARG B C 1
ATOM 1736 O O . ARG B 1 58 ? 4.375 -20.875 -5.16 1 98.88 58 ARG B O 1
ATOM 1743 N N . VAL B 1 59 ? 5.293 -19.25 -3.963 1 98.88 59 VAL B N 1
ATOM 1744 C CA . VAL B 1 59 ? 6.414 -19.062 -4.879 1 98.88 59 VAL B CA 1
ATOM 1745 C C . VAL B 1 59 ? 7.27 -20.328 -4.902 1 98.88 59 VAL B C 1
ATOM 1747 O O . VAL B 1 59 ? 7.645 -20.828 -5.973 1 98.88 59 VAL B O 1
ATOM 1750 N N . ASP B 1 60 ? 7.551 -20.859 -3.75 1 98.75 60 ASP B N 1
ATOM 1751 C CA . ASP B 1 60 ? 8.367 -22.062 -3.658 1 98.75 60 ASP B CA 1
ATOM 1752 C C . ASP B 1 60 ? 7.691 -23.234 -4.371 1 98.75 60 ASP B C 1
ATOM 1754 O O . ASP B 1 60 ? 8.344 -23.984 -5.102 1 98.75 60 ASP B O 1
ATOM 1758 N N . ASN B 1 61 ? 6.461 -23.375 -4.156 1 98.81 61 ASN B N 1
ATOM 1759 C CA . ASN B 1 61 ? 5.715 -24.469 -4.781 1 98.81 61 ASN B CA 1
ATOM 1760 C C . ASN B 1 61 ? 5.633 -24.281 -6.297 1 98.81 61 ASN B C 1
ATOM 1762 O O . ASN B 1 61 ? 5.719 -25.266 -7.047 1 98.81 61 ASN B O 1
ATOM 1766 N N . ALA B 1 62 ? 5.414 -23.078 -6.754 1 98.81 62 ALA B N 1
ATOM 1767 C CA . ALA B 1 62 ? 5.402 -22.797 -8.188 1 98.81 62 ALA B CA 1
ATOM 1768 C C . ALA B 1 62 ? 6.75 -23.125 -8.82 1 98.81 62 ALA B C 1
ATOM 1770 O O . ALA B 1 62 ? 6.801 -23.672 -9.93 1 98.81 62 ALA B O 1
ATOM 1771 N N . ARG B 1 63 ? 7.789 -22.797 -8.133 1 98.62 63 ARG B N 1
ATOM 1772 C CA . ARG B 1 63 ? 9.133 -23.078 -8.625 1 98.62 63 ARG B CA 1
ATOM 1773 C C . ARG B 1 63 ? 9.375 -24.578 -8.758 1 98.62 63 ARG B C 1
ATOM 1775 O O . ARG B 1 63 ? 10 -25.031 -9.719 1 98.62 63 ARG B O 1
ATOM 1782 N N . ARG B 1 64 ? 8.898 -25.328 -7.812 1 98.44 64 ARG B N 1
ATOM 1783 C CA . ARG B 1 64 ? 9.039 -26.781 -7.883 1 98.44 64 ARG B CA 1
ATOM 1784 C C . ARG B 1 64 ? 8.32 -27.344 -9.109 1 98.44 64 ARG B C 1
ATOM 1786 O O . ARG B 1 64 ? 8.797 -28.297 -9.734 1 98.44 64 ARG B O 1
ATOM 1793 N N . LEU B 1 65 ? 7.23 -26.766 -9.477 1 98.06 65 LEU B N 1
ATOM 1794 C CA . LEU B 1 65 ? 6.426 -27.234 -10.609 1 98.06 65 LEU B CA 1
ATOM 1795 C C . LEU B 1 65 ? 7.043 -26.797 -11.93 1 98.06 65 LEU B C 1
ATOM 1797 O O . LEU B 1 65 ? 6.949 -27.5 -12.93 1 98.06 65 LEU B O 1
ATOM 1801 N N . HIS B 1 66 ? 7.594 -25.625 -11.914 1 98.38 66 HIS B N 1
ATOM 1802 C CA . HIS B 1 66 ? 8.18 -25.031 -13.109 1 98.38 66 HIS B CA 1
ATOM 1803 C C . HIS B 1 66 ? 9.57 -24.484 -12.836 1 98.38 66 HIS B C 1
ATOM 1805 O O . HIS B 1 66 ? 9.781 -23.266 -12.898 1 98.38 66 HIS B O 1
ATOM 1811 N N . PRO B 1 67 ? 10.531 -25.328 -12.664 1 98.19 67 PRO B N 1
ATOM 1812 C CA . PRO B 1 67 ? 11.852 -24.891 -12.219 1 98.19 67 PRO B CA 1
ATOM 1813 C C . PRO B 1 67 ? 12.617 -24.125 -13.297 1 98.19 67 PRO B C 1
ATOM 1815 O O . PRO B 1 67 ? 13.625 -23.469 -13 1 98.19 67 PRO B O 1
ATOM 1818 N N . GLU B 1 68 ? 12.195 -24.078 -14.539 1 97.62 68 GLU B N 1
ATOM 1819 C CA . GLU B 1 68 ? 12.961 -23.5 -15.641 1 97.62 68 GLU B CA 1
ATOM 1820 C C . GLU B 1 68 ? 12.57 -22.062 -15.891 1 97.62 68 GLU B C 1
ATOM 1822 O O . GLU B 1 68 ? 13.133 -21.391 -16.766 1 97.62 68 GLU B O 1
ATOM 1827 N N . ALA B 1 69 ? 11.609 -21.531 -15.156 1 98.5 69 ALA B N 1
ATOM 1828 C CA . ALA B 1 69 ? 11.109 -20.172 -15.391 1 98.5 69 ALA B CA 1
ATOM 1829 C C . ALA B 1 69 ? 12.141 -19.125 -14.977 1 98.5 69 ALA B C 1
ATOM 1831 O O . ALA B 1 69 ? 13.156 -19.453 -14.352 1 98.5 69 ALA B O 1
ATOM 1832 N N . ASP B 1 70 ? 11.859 -17.875 -15.43 1 98.69 70 ASP B N 1
ATOM 1833 C CA . ASP B 1 70 ? 12.742 -16.766 -15.086 1 98.69 70 ASP B CA 1
ATOM 1834 C C . ASP B 1 70 ? 12.297 -16.094 -13.789 1 98.69 70 ASP B C 1
ATOM 1836 O O . ASP B 1 70 ? 13.117 -15.555 -13.047 1 98.69 70 ASP B O 1
ATOM 1840 N N . PHE B 1 71 ? 10.961 -16.109 -13.594 1 98.88 71 PHE B N 1
ATOM 1841 C CA . PHE B 1 71 ? 10.383 -15.492 -12.414 1 98.88 71 PHE B CA 1
ATOM 1842 C C . PHE B 1 71 ? 9.227 -16.328 -11.875 1 98.88 71 PHE B C 1
ATOM 1844 O O . PHE B 1 71 ? 8.492 -16.953 -12.641 1 98.88 71 PHE B O 1
ATOM 1851 N N . TRP B 1 72 ? 9.062 -16.344 -10.617 1 98.94 72 TRP B N 1
ATOM 1852 C CA . TRP B 1 72 ? 7.895 -16.828 -9.891 1 98.94 72 TRP B CA 1
ATOM 1853 C C . TRP B 1 72 ? 7.289 -15.727 -9.023 1 98.94 72 TRP B C 1
ATOM 1855 O O . TRP B 1 72 ? 8 -15.062 -8.273 1 98.94 72 TRP B O 1
ATOM 1865 N N . VAL B 1 73 ? 5.98 -15.523 -9.156 1 98.94 73 VAL B N 1
ATOM 1866 C CA . VAL B 1 73 ? 5.32 -14.406 -8.492 1 98.94 73 VAL B CA 1
ATOM 1867 C C . VAL B 1 73 ? 4.078 -14.906 -7.758 1 98.94 73 VAL B C 1
ATOM 1869 O O . VAL B 1 73 ? 3.291 -15.68 -8.312 1 98.94 73 VAL B O 1
ATOM 1872 N N . ALA B 1 74 ? 3.934 -14.469 -6.543 1 98.94 74 ALA B N 1
ATOM 1873 C CA . ALA B 1 74 ? 2.723 -14.75 -5.777 1 98.94 74 ALA B CA 1
ATOM 1874 C C . ALA B 1 74 ? 2.152 -13.477 -5.168 1 98.94 74 ALA B C 1
ATOM 1876 O O . ALA B 1 74 ? 2.898 -12.555 -4.82 1 98.94 74 ALA B O 1
ATOM 1877 N N . ILE B 1 75 ? 0.869 -13.391 -5.062 1 98.69 75 ILE B N 1
ATOM 1878 C CA . ILE B 1 75 ? 0.122 -12.375 -4.32 1 98.69 75 ILE B CA 1
ATOM 1879 C C . ILE B 1 75 ? -0.83 -13.055 -3.34 1 98.69 75 ILE B C 1
ATOM 1881 O O . ILE B 1 75 ? -1.712 -13.82 -3.746 1 98.69 75 ILE B O 1
ATOM 1885 N N . GLU B 1 76 ? -0.654 -12.867 -2.107 1 98.38 76 GLU B N 1
ATOM 1886 C CA . GLU B 1 76 ? -1.487 -13.453 -1.06 1 98.38 76 GLU B CA 1
ATOM 1887 C C . GLU B 1 76 ? -2.268 -12.375 -0.311 1 98.38 76 GLU B C 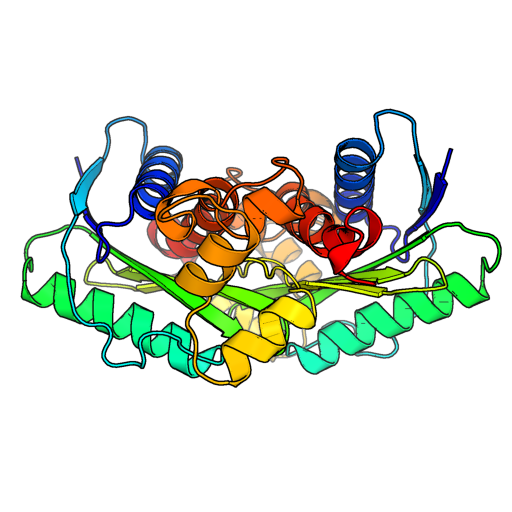1
ATOM 1889 O O . GLU B 1 76 ? -1.676 -11.477 0.298 1 98.38 76 GLU B O 1
ATOM 1894 N N . ALA B 1 77 ? -3.547 -12.398 -0.405 1 97.19 77 ALA B N 1
ATOM 1895 C CA . ALA B 1 77 ? -4.422 -11.438 0.255 1 97.19 77 ALA B CA 1
ATOM 1896 C C . ALA B 1 77 ? -4.828 -11.922 1.644 1 97.19 77 ALA B C 1
ATOM 1898 O O . ALA B 1 77 ? -4.926 -13.125 1.882 1 97.19 77 ALA B O 1
ATOM 1899 N N . ALA B 1 78 ? -5.023 -10.961 2.512 1 97.56 78 ALA B N 1
ATOM 1900 C CA . ALA B 1 78 ? -5.352 -11.305 3.891 1 97.56 78 ALA B CA 1
ATOM 1901 C C . ALA B 1 78 ? -5.988 -10.125 4.617 1 97.56 78 ALA B C 1
ATOM 1903 O O . ALA B 1 78 ? -6.352 -9.125 3.992 1 97.56 78 ALA B O 1
ATOM 1904 N N . ILE B 1 79 ? -6.273 -10.359 5.832 1 97.62 79 ILE B N 1
ATOM 1905 C CA . ILE B 1 79 ? -6.758 -9.328 6.746 1 97.62 79 ILE B CA 1
ATOM 1906 C C . ILE B 1 79 ? -5.723 -9.094 7.848 1 97.62 79 ILE B C 1
ATOM 1908 O O . ILE B 1 79 ? -5.148 -10.039 8.383 1 97.62 79 ILE B O 1
ATOM 1912 N N . ASP B 1 80 ? -5.383 -7.926 8.047 1 95.94 80 ASP B N 1
ATOM 1913 C CA . ASP B 1 80 ? -4.551 -7.484 9.164 1 95.94 80 ASP B CA 1
ATOM 1914 C C . ASP B 1 80 ? -5.285 -6.449 10.016 1 95.94 80 ASP B C 1
ATOM 1916 O O . ASP B 1 80 ? -5.52 -5.324 9.578 1 95.94 80 ASP B O 1
ATOM 1920 N N . ASP B 1 81 ? -5.602 -6.82 11.266 1 93.12 81 ASP B N 1
ATOM 1921 C CA . ASP B 1 81 ? -6.434 -6.012 12.148 1 93.12 81 ASP B CA 1
ATOM 1922 C C . ASP B 1 81 ? -7.789 -5.719 11.508 1 93.12 81 ASP B C 1
ATOM 1924 O O . ASP B 1 81 ? -8.625 -6.617 11.367 1 93.12 81 ASP B O 1
ATOM 1928 N N . ASP B 1 82 ? -8.008 -4.512 11.023 1 96.94 82 ASP B N 1
ATOM 1929 C CA . ASP B 1 82 ? -9.328 -4.152 10.516 1 96.94 82 ASP B CA 1
ATOM 1930 C C . ASP B 1 82 ? -9.281 -3.822 9.023 1 96.94 82 ASP B C 1
ATOM 1932 O O . ASP B 1 82 ? -10.156 -3.129 8.508 1 96.94 82 ASP B O 1
ATOM 1936 N N . ALA B 1 83 ? -8.273 -4.328 8.359 1 98.38 83 ALA B N 1
ATOM 1937 C CA . ALA B 1 83 ? -8.102 -3.953 6.953 1 98.38 83 ALA B CA 1
ATOM 1938 C C . ALA B 1 83 ? -7.672 -5.152 6.113 1 98.38 83 ALA B C 1
ATOM 1940 O O . ALA B 1 83 ? -7.055 -6.09 6.629 1 98.38 83 ALA B O 1
ATOM 1941 N N . THR B 1 84 ? -8.031 -5.137 4.879 1 98.25 84 THR B N 1
ATOM 1942 C CA . THR B 1 84 ? -7.496 -6.129 3.953 1 98.25 84 THR B CA 1
ATOM 1943 C C . THR B 1 84 ? -6.258 -5.59 3.24 1 98.25 84 THR B C 1
ATOM 1945 O O . THR B 1 84 ? -6.121 -4.379 3.055 1 98.25 84 THR B O 1
ATOM 1948 N N . PHE B 1 85 ? -5.414 -6.426 2.904 1 98.31 85 PHE B N 1
ATOM 1949 C CA . PHE B 1 85 ? -4.164 -6.148 2.205 1 98.31 85 PHE B CA 1
ATOM 1950 C C . PHE B 1 85 ? -3.627 -7.406 1.532 1 98.31 85 PHE B C 1
ATOM 1952 O O . PHE B 1 85 ? -4.27 -8.461 1.571 1 98.31 85 PHE B O 1
ATOM 1959 N N . SER B 1 86 ? -2.43 -7.277 0.88 1 98.31 86 SER B N 1
ATOM 1960 C CA . SER B 1 86 ? -1.773 -8.445 0.298 1 98.31 86 SER B CA 1
ATOM 1961 C C . SER B 1 86 ? -0.256 -8.336 0.407 1 98.31 86 SER B C 1
ATOM 1963 O O . SER B 1 86 ? 0.28 -7.25 0.634 1 98.31 86 SER B O 1
ATOM 1965 N N . TRP B 1 87 ? 0.374 -9.477 0.316 1 98.75 87 TRP B N 1
ATOM 1966 C CA . TRP B 1 87 ? 1.817 -9.547 0.114 1 98.75 87 TRP B CA 1
ATOM 1967 C C . TRP B 1 87 ? 2.145 -10.031 -1.295 1 98.75 87 TRP B C 1
ATOM 1969 O O . TRP B 1 87 ? 1.521 -10.969 -1.797 1 98.75 87 TRP B O 1
ATOM 1979 N N . VAL B 1 88 ? 3.094 -9.383 -1.892 1 98.94 88 VAL B N 1
ATOM 1980 C CA . VAL B 1 88 ? 3.676 -9.812 -3.16 1 98.94 88 VAL B CA 1
ATOM 1981 C C . VAL B 1 88 ? 5.07 -10.383 -2.922 1 98.94 88 VAL B C 1
ATOM 1983 O O . VAL B 1 88 ? 5.906 -9.75 -2.27 1 98.94 88 VAL B O 1
ATOM 1986 N N . VAL B 1 89 ? 5.301 -11.539 -3.434 1 98.94 89 VAL B N 1
ATOM 1987 C CA . VAL B 1 89 ? 6.633 -12.141 -3.422 1 98.94 89 VAL B CA 1
ATOM 1988 C C . VAL B 1 89 ? 7.047 -12.5 -4.848 1 98.94 89 VAL B C 1
ATOM 1990 O O . VAL B 1 89 ? 6.285 -13.117 -5.586 1 98.94 89 VAL B O 1
ATOM 1993 N N . ILE B 1 90 ? 8.227 -12.078 -5.207 1 98.94 90 ILE B N 1
ATOM 1994 C CA . ILE B 1 90 ? 8.82 -12.352 -6.508 1 98.94 90 ILE B CA 1
ATOM 1995 C C . ILE B 1 90 ? 10.195 -13 -6.32 1 98.94 90 ILE B C 1
ATOM 1997 O O . ILE B 1 90 ? 10.984 -12.562 -5.477 1 98.94 90 ILE B O 1
ATOM 2001 N N . ASP B 1 91 ? 10.445 -14.039 -7.078 1 98.88 91 ASP B N 1
ATOM 2002 C CA . ASP B 1 91 ? 11.711 -14.758 -7.008 1 98.88 91 ASP B CA 1
ATOM 2003 C C . ASP B 1 91 ? 12.25 -15.062 -8.406 1 98.88 91 ASP B C 1
ATOM 2005 O O . ASP B 1 91 ? 11.492 -15.438 -9.297 1 98.88 91 ASP B O 1
ATOM 2009 N N . ASN B 1 92 ? 13.547 -14.844 -8.641 1 98.38 92 ASN B N 1
ATOM 2010 C CA . ASN B 1 92 ? 14.117 -15.203 -9.93 1 98.38 92 ASN B CA 1
ATOM 2011 C C . ASN B 1 92 ? 15.141 -16.328 -9.797 1 98.38 92 ASN B C 1
ATOM 2013 O O . ASN B 1 92 ? 15.969 -16.531 -10.68 1 98.38 92 ASN B O 1
ATOM 2017 N N . GLY B 1 93 ? 15.156 -16.984 -8.625 1 97 93 GLY B N 1
ATOM 2018 C CA . GLY B 1 93 ? 16.078 -18.078 -8.383 1 97 93 GLY B CA 1
ATOM 2019 C C . GLY B 1 93 ? 17.359 -17.641 -7.695 1 97 93 GLY B C 1
ATOM 2020 O O . GLY B 1 93 ? 18.047 -18.453 -7.094 1 97 93 GLY B O 1
ATOM 2021 N N . VAL B 1 94 ? 17.656 -16.359 -7.781 1 96.06 94 VAL B N 1
ATOM 2022 C CA . VAL B 1 94 ? 18.891 -15.812 -7.219 1 96.06 94 VAL B CA 1
ATOM 2023 C C . VAL B 1 94 ? 18.547 -14.859 -6.074 1 96.06 94 VAL B C 1
ATOM 2025 O O . VAL B 1 94 ? 19.203 -14.867 -5.031 1 96.06 94 VAL B O 1
ATOM 2028 N N . GLN B 1 95 ? 17.578 -14.023 -6.285 1 96.5 95 GLN B N 1
ATOM 2029 C CA . GLN B 1 95 ? 17.156 -13.07 -5.266 1 96.5 95 GLN B CA 1
ATOM 2030 C C . GLN B 1 95 ? 15.633 -12.969 -5.203 1 96.5 95 GLN B C 1
ATOM 2032 O O . GLN B 1 95 ? 14.938 -13.406 -6.117 1 96.5 95 GLN B O 1
ATOM 2037 N N . ARG B 1 96 ? 15.211 -12.438 -4.105 1 97.94 96 ARG B N 1
ATOM 2038 C CA . ARG B 1 96 ? 13.781 -12.289 -3.84 1 97.94 96 ARG B CA 1
ATOM 2039 C C . ARG B 1 96 ? 13.422 -10.828 -3.602 1 97.94 96 ARG B C 1
ATOM 2041 O O . ARG B 1 96 ? 14.203 -10.078 -3.021 1 97.94 96 ARG B O 1
ATOM 2048 N N . GLY B 1 97 ? 12.273 -10.398 -4.16 1 98.56 97 GLY B N 1
ATOM 2049 C CA . GLY B 1 97 ? 11.656 -9.117 -3.883 1 98.56 97 GLY B CA 1
ATOM 2050 C C . GLY B 1 97 ? 10.266 -9.234 -3.281 1 98.56 97 GLY B C 1
ATOM 2051 O O . GLY B 1 97 ? 9.461 -10.062 -3.727 1 98.56 97 GLY B O 1
ATOM 2052 N N . GLU B 1 98 ? 10.023 -8.453 -2.271 1 98.75 98 GLU B N 1
ATOM 2053 C CA . GLU B 1 98 ? 8.75 -8.539 -1.566 1 98.75 98 GLU B CA 1
ATOM 2054 C C . GLU B 1 98 ? 8.195 -7.152 -1.258 1 98.75 98 GLU B C 1
ATOM 2056 O O . GLU B 1 98 ? 8.961 -6.223 -0.976 1 98.75 98 GLU B O 1
ATOM 2061 N N . ALA B 1 99 ? 6.926 -7.043 -1.297 1 98.75 99 ALA B N 1
ATOM 2062 C CA . ALA B 1 99 ? 6.266 -5.793 -0.942 1 98.75 99 ALA B CA 1
ATOM 2063 C C . ALA B 1 99 ? 4.848 -6.047 -0.436 1 98.75 99 ALA B C 1
ATOM 2065 O O . ALA B 1 99 ? 4.156 -6.938 -0.93 1 98.75 99 ALA B O 1
ATOM 2066 N N . ARG B 1 100 ? 4.496 -5.277 0.508 1 98.25 100 ARG B N 1
ATOM 2067 C CA . ARG B 1 100 ? 3.129 -5.25 1.019 1 98.25 100 ARG B CA 1
ATOM 2068 C C . ARG B 1 100 ? 2.293 -4.207 0.288 1 98.25 100 ARG B C 1
ATOM 2070 O O . ARG B 1 100 ? 2.773 -3.107 0.001 1 98.25 100 ARG B O 1
ATOM 2077 N N . SER B 1 101 ? 1.058 -4.555 -0 1 98.56 101 SER B N 1
ATOM 2078 C CA . SER B 1 101 ? 0.164 -3.586 -0.625 1 98.56 101 SER B CA 1
ATOM 2079 C C . SER B 1 101 ? -0.371 -2.588 0.396 1 98.56 101 SER B C 1
ATOM 2081 O O . SER B 1 101 ? -0.171 -2.758 1.601 1 98.56 101 SER B O 1
ATOM 2083 N N . ALA B 1 102 ? -1.009 -1.566 -0.159 1 98.38 102 ALA B N 1
ATOM 2084 C CA . ALA B 1 102 ? -1.758 -0.668 0.716 1 98.38 102 ALA B CA 1
ATOM 2085 C C . ALA B 1 102 ? -2.932 -1.393 1.37 1 98.38 102 ALA B C 1
ATOM 2087 O O . ALA B 1 102 ? -3.357 -2.449 0.899 1 98.38 102 ALA B O 1
ATOM 2088 N N . THR B 1 103 ? -3.418 -0.797 2.451 1 98.62 103 THR B N 1
ATOM 2089 C CA . THR B 1 103 ? -4.512 -1.422 3.184 1 98.62 103 THR B CA 1
ATOM 2090 C C . THR B 1 103 ? -5.832 -0.711 2.896 1 98.62 103 THR B C 1
ATOM 2092 O O . THR B 1 103 ? -5.859 0.509 2.723 1 98.62 103 THR B O 1
ATOM 2095 N N . LEU B 1 104 ? -6.871 -1.461 2.895 1 98.75 104 LEU B N 1
ATOM 2096 C CA . LEU B 1 104 ? -8.242 -0.956 2.869 1 98.75 104 LEU B CA 1
ATOM 2097 C C . LEU B 1 104 ? -8.961 -1.263 4.18 1 98.75 104 LEU B C 1
ATOM 2099 O O . LEU B 1 104 ? -9.164 -2.43 4.52 1 98.75 104 LEU B O 1
ATOM 2103 N N . PRO B 1 105 ? -9.289 -0.198 4.953 1 98.62 105 PRO B N 1
ATOM 2104 C CA . PRO B 1 105 ? -10.133 -0.482 6.113 1 98.62 105 PRO B CA 1
ATOM 2105 C C . PRO B 1 105 ? -11.492 -1.069 5.73 1 98.62 105 PRO B C 1
ATOM 2107 O O . PRO B 1 105 ? -12.086 -0.653 4.734 1 98.62 105 PRO B O 1
ATOM 2110 N N . LEU B 1 106 ? -11.906 -2.033 6.508 1 98.69 106 LEU B N 1
ATOM 2111 C CA . LEU B 1 106 ? -13.18 -2.688 6.223 1 98.69 106 LEU B CA 1
ATOM 2112 C C . LEU B 1 106 ? -14.242 -2.277 7.238 1 98.69 106 LEU B C 1
ATOM 2114 O O . LEU B 1 106 ? -13.93 -2.055 8.414 1 98.69 106 LEU B O 1
ATOM 2118 N N . PRO B 1 107 ? -15.523 -2.189 6.766 1 98.25 107 PRO B N 1
ATOM 2119 C CA . PRO B 1 107 ? -16.594 -1.917 7.727 1 98.25 107 PRO B CA 1
ATOM 2120 C C . PRO B 1 107 ? -16.766 -3.037 8.75 1 98.25 107 PRO B C 1
ATOM 2122 O O . PRO B 1 107 ? -16.516 -4.203 8.438 1 98.25 107 PRO B O 1
ATOM 2125 N N . ALA B 1 108 ? -17.266 -2.631 9.875 1 97.5 108 ALA B N 1
ATOM 2126 C CA . ALA B 1 108 ? -17.453 -3.57 10.977 1 97.5 108 ALA B CA 1
ATOM 2127 C C . ALA B 1 108 ? -18.359 -4.734 10.562 1 97.5 108 ALA B C 1
ATOM 2129 O O . ALA B 1 108 ? -18.094 -5.883 10.93 1 97.5 108 ALA B O 1
ATOM 2130 N N . VAL B 1 109 ? -19.344 -4.484 9.758 1 97.31 109 VAL B N 1
ATOM 2131 C CA . VAL B 1 109 ? -20.312 -5.5 9.391 1 97.31 109 VAL B CA 1
ATOM 2132 C C . VAL B 1 109 ? -19.641 -6.582 8.547 1 97.31 109 VAL B C 1
ATOM 2134 O O . VAL B 1 109 ? -20 -7.762 8.648 1 97.31 109 VAL B O 1
ATOM 2137 N N . ILE B 1 110 ? -18.703 -6.176 7.777 1 97.94 110 ILE B N 1
ATOM 2138 C CA . ILE B 1 110 ? -17.938 -7.125 6.969 1 97.94 110 ILE B CA 1
ATOM 2139 C C . ILE B 1 110 ? -16.953 -7.887 7.855 1 97.94 110 ILE B C 1
ATOM 2141 O O . ILE B 1 110 ? -16.891 -9.117 7.809 1 97.94 110 ILE B O 1
ATOM 2145 N N . LEU B 1 111 ? -16.25 -7.164 8.695 1 97.69 111 LEU B N 1
ATOM 2146 C CA . LEU B 1 111 ? -15.211 -7.734 9.547 1 97.69 111 LEU B CA 1
ATOM 2147 C C . LEU B 1 111 ? -15.805 -8.742 10.523 1 97.69 111 LEU B C 1
ATOM 2149 O O . LEU B 1 111 ? -15.172 -9.766 10.828 1 97.69 111 LEU B O 1
ATOM 2153 N N . ASP B 1 112 ? -16.922 -8.422 11.023 1 97.44 112 ASP B N 1
ATOM 2154 C CA . ASP B 1 112 ? -17.562 -9.305 11.984 1 97.44 112 ASP B CA 1
ATOM 2155 C C . ASP B 1 112 ? -17.828 -10.688 11.383 1 97.44 112 ASP B C 1
ATOM 2157 O O . ASP B 1 112 ? -17.625 -11.703 12.047 1 97.44 112 ASP B O 1
ATOM 2161 N N . ARG B 1 113 ? -18.25 -10.727 10.172 1 97.38 113 ARG B N 1
ATOM 2162 C CA . ARG B 1 113 ? -18.516 -11.992 9.492 1 97.38 113 ARG B CA 1
ATOM 2163 C C . ARG B 1 113 ? -17.219 -12.758 9.25 1 97.38 113 ARG B C 1
ATOM 2165 O O . ARG B 1 113 ? -17.156 -13.977 9.445 1 97.38 113 ARG B O 1
ATOM 2172 N N . VAL B 1 114 ? -16.203 -12.047 8.898 1 97.06 114 VAL B N 1
ATOM 2173 C CA . VAL B 1 114 ? -14.914 -12.672 8.641 1 97.06 114 VAL B CA 1
ATOM 2174 C C . VAL B 1 114 ? -14.352 -13.25 9.938 1 97.06 114 VAL B C 1
ATOM 2176 O O . VAL B 1 114 ? -13.789 -14.344 9.945 1 97.06 114 VAL B O 1
ATOM 2179 N N . ARG B 1 115 ? -14.5 -12.531 10.984 1 95.38 115 ARG B N 1
ATOM 2180 C CA . ARG B 1 115 ? -14.016 -12.969 12.289 1 95.38 115 ARG B CA 1
ATOM 2181 C C . ARG B 1 115 ? -14.781 -14.203 12.773 1 95.38 115 ARG B C 1
ATOM 2183 O O . ARG B 1 115 ? -14.273 -14.977 13.586 1 95.38 115 ARG B O 1
ATOM 2190 N N . GLN B 1 116 ? -15.922 -14.398 12.242 1 95.94 116 GLN B N 1
ATOM 2191 C CA . GLN B 1 116 ? -16.734 -15.562 12.57 1 95.94 116 GLN B CA 1
ATOM 2192 C C . GLN B 1 116 ? -16.344 -16.766 11.703 1 95.94 116 GLN B C 1
ATOM 2194 O O . GLN B 1 116 ? -16.953 -17.828 11.805 1 95.94 116 GLN B O 1
ATOM 2199 N N . GLY B 1 117 ? -15.445 -16.547 10.805 1 95.12 117 GLY B N 1
ATOM 2200 C CA . GLY B 1 117 ? -14.883 -17.703 10.125 1 95.12 117 GLY B CA 1
ATOM 2201 C C . GLY B 1 117 ? -15.102 -17.672 8.625 1 95.12 117 GLY B C 1
ATOM 2202 O O . GLY B 1 117 ? -14.57 -18.516 7.895 1 95.12 117 GLY B O 1
ATOM 2203 N N . GLU B 1 118 ? -15.805 -16.734 8.133 1 96.5 118 GLU B N 1
ATOM 2204 C CA . GLU B 1 118 ? -16.031 -16.641 6.691 1 96.5 118 GLU B CA 1
ATOM 2205 C C . GLU B 1 118 ? -14.867 -15.945 5.992 1 96.5 118 GLU B C 1
ATOM 2207 O O . GLU B 1 118 ? -14.188 -15.102 6.59 1 96.5 118 GLU B O 1
ATOM 2212 N N . ALA B 1 119 ? -14.695 -16.312 4.699 1 96.19 119 ALA B N 1
ATOM 2213 C CA . ALA B 1 119 ? -13.68 -15.633 3.904 1 96.19 119 ALA B CA 1
ATOM 2214 C C . ALA B 1 119 ? -14.211 -14.312 3.354 1 96.19 119 ALA B C 1
ATOM 2216 O O . ALA B 1 119 ? -15.406 -14.18 3.086 1 96.19 119 ALA B O 1
ATOM 2217 N N . LEU B 1 120 ? -13.336 -13.383 3.127 1 97.5 120 LEU B N 1
ATOM 2218 C CA . LEU B 1 120 ? -13.734 -12.055 2.674 1 97.5 120 LEU B CA 1
ATOM 2219 C C . LEU B 1 120 ? -14.453 -12.133 1.333 1 97.5 120 LEU B C 1
ATOM 2221 O O . LEU B 1 120 ? -15.477 -11.477 1.135 1 97.5 120 LEU B O 1
ATOM 2225 N N . GLY B 1 121 ? -13.891 -12.938 0.372 1 95.62 121 GLY B N 1
ATOM 2226 C CA . GLY B 1 121 ? -14.5 -13.062 -0.944 1 95.62 121 GLY B CA 1
ATOM 2227 C C . GLY B 1 121 ? -15.977 -13.383 -0.892 1 95.62 121 GLY B C 1
ATOM 2228 O O . GLY B 1 121 ? -16.812 -12.594 -1.342 1 95.62 121 GLY B O 1
ATOM 2229 N N . PRO B 1 122 ? -16.297 -14.484 -0.308 1 96.62 122 PRO B N 1
ATOM 2230 C CA . PRO B 1 122 ? -17.688 -14.875 -0.159 1 96.62 122 PRO B CA 1
ATOM 2231 C C . PRO B 1 122 ? -18.516 -13.836 0.596 1 96.62 122 PRO B C 1
ATOM 2233 O O . PRO B 1 122 ? -19.672 -13.57 0.224 1 96.62 122 PRO B O 1
ATOM 2236 N N . VAL B 1 123 ? -17.984 -13.219 1.66 1 97.69 123 VAL B N 1
ATOM 2237 C CA . VAL B 1 123 ? -18.703 -12.195 2.422 1 97.69 123 VAL B CA 1
ATOM 2238 C C . VAL B 1 123 ? -19.031 -11.016 1.516 1 97.69 123 VAL B C 1
ATOM 2240 O O . VAL B 1 123 ? -20.156 -10.523 1.519 1 97.69 123 VAL B O 1
ATOM 2243 N N . MET B 1 124 ? -18.094 -10.609 0.728 1 97.31 124 MET B N 1
ATOM 2244 C CA . MET B 1 124 ? -18.297 -9.477 -0.17 1 97.31 124 MET B CA 1
ATOM 2245 C C . MET B 1 124 ? -19.281 -9.828 -1.279 1 97.31 124 MET B C 1
ATOM 2247 O O . MET B 1 124 ? -20.062 -8.984 -1.709 1 97.31 124 MET B O 1
ATOM 2251 N N . SER B 1 125 ? -19.203 -11.055 -1.797 1 97.44 125 SER B N 1
ATOM 2252 C CA . SER B 1 125 ? -20.156 -11.5 -2.799 1 97.44 125 SER B CA 1
ATOM 2253 C C . SER B 1 125 ? -21.594 -11.414 -2.271 1 97.44 125 SER B C 1
ATOM 2255 O O . SER B 1 125 ? -22.484 -10.938 -2.969 1 97.44 125 SER B O 1
ATOM 2257 N N . GLN B 1 126 ? -21.781 -11.812 -1.054 1 97.12 126 GLN B N 1
ATOM 2258 C CA . GLN B 1 126 ? -23.094 -11.75 -0.434 1 97.12 126 GLN B CA 1
ATOM 2259 C C . GLN B 1 126 ? -23.531 -10.305 -0.208 1 97.12 126 GLN B C 1
ATOM 2261 O O . GLN B 1 126 ? -24.672 -9.945 -0.482 1 97.12 126 GLN B O 1
ATOM 2266 N N . TYR B 1 127 ? -22.641 -9.547 0.218 1 96.88 127 TYR B N 1
ATOM 2267 C CA . TYR B 1 127 ? -22.922 -8.148 0.527 1 96.88 127 TYR B CA 1
ATOM 2268 C C . TYR B 1 127 ? -23.297 -7.379 -0.731 1 96.88 127 TYR B C 1
ATOM 2270 O O . TYR B 1 127 ? -24.203 -6.547 -0.706 1 96.88 127 TYR B O 1
ATOM 2278 N N . THR B 1 128 ? -22.594 -7.605 -1.826 1 96.06 128 THR B N 1
ATOM 2279 C CA . THR B 1 128 ? -22.781 -6.805 -3.033 1 96.06 128 THR B CA 1
ATOM 2280 C C . THR B 1 128 ? -23.766 -7.465 -3.984 1 96.06 128 THR B C 1
ATOM 2282 O O . THR B 1 128 ? -24.297 -6.816 -4.887 1 96.06 128 THR B O 1
ATOM 2285 N N . GLY B 1 129 ? -23.891 -8.797 -3.902 1 96.31 129 GLY B N 1
ATOM 2286 C CA . GLY B 1 129 ? -24.672 -9.555 -4.859 1 96.31 129 GLY B CA 1
ATOM 2287 C C . GLY B 1 129 ? -23.906 -9.906 -6.121 1 96.31 129 GLY B C 1
ATOM 2288 O O . GLY B 1 129 ? -24.469 -10.43 -7.078 1 96.31 129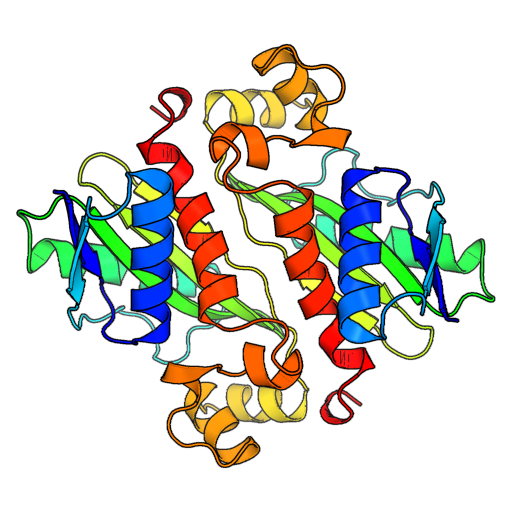 GLY B O 1
ATOM 2289 N N . ILE B 1 130 ? -22.688 -9.578 -6.168 1 94.56 130 ILE B N 1
ATOM 2290 C CA . ILE B 1 130 ? -21.844 -9.852 -7.336 1 94.56 130 ILE B CA 1
ATOM 2291 C C . ILE B 1 130 ? -21.078 -11.148 -7.125 1 94.56 130 ILE B C 1
ATOM 2293 O O . ILE B 1 130 ? -20.297 -11.266 -6.18 1 94.56 130 ILE B O 1
ATOM 2297 N N . ASP B 1 131 ? -21.25 -12.07 -8.047 1 94.81 131 ASP B N 1
ATOM 2298 C CA . ASP B 1 131 ? -20.594 -13.367 -7.953 1 94.81 131 ASP B CA 1
ATOM 2299 C C . ASP B 1 131 ? -19.078 -13.242 -8.18 1 94.81 131 ASP B C 1
ATOM 2301 O O . ASP B 1 131 ? -18.641 -12.602 -9.141 1 94.81 131 ASP B O 1
ATOM 2305 N N . GLU B 1 132 ? -18.312 -13.828 -7.344 1 93.88 132 GLU B N 1
ATOM 2306 C CA . GLU B 1 132 ? -16.859 -13.906 -7.414 1 93.88 132 GLU B CA 1
ATOM 2307 C C . GLU B 1 132 ? -16.234 -12.523 -7.531 1 93.88 132 GLU B C 1
ATOM 2309 O O . GLU B 1 132 ? -15.359 -12.289 -8.375 1 93.88 132 GLU B O 1
ATOM 2314 N N . ILE B 1 133 ? -16.703 -11.609 -6.797 1 91.94 133 ILE B N 1
ATOM 2315 C CA . ILE B 1 133 ? -16.234 -10.234 -6.836 1 91.94 133 ILE B CA 1
ATOM 2316 C C . ILE B 1 133 ? -14.75 -10.18 -6.508 1 91.94 133 ILE B C 1
ATOM 2318 O O . ILE B 1 133 ? -14.039 -9.266 -6.938 1 91.94 133 ILE B O 1
ATOM 2322 N N . GLY B 1 134 ? -14.234 -11.18 -5.766 1 88.06 134 GLY B N 1
ATOM 2323 C CA . GLY B 1 134 ? -12.828 -11.281 -5.418 1 88.06 134 GLY B CA 1
ATOM 2324 C C . GLY B 1 134 ? -11.93 -11.5 -6.617 1 88.06 134 GLY B C 1
ATOM 2325 O O . GLY B 1 134 ? -10.711 -11.305 -6.535 1 88.06 134 GLY B O 1
ATOM 2326 N N . ARG B 1 135 ? -12.445 -11.875 -7.734 1 88.06 135 ARG B N 1
ATOM 2327 C CA . ARG B 1 135 ? -11.703 -12.086 -8.977 1 88.06 135 ARG B CA 1
ATOM 2328 C C . ARG B 1 135 ? -11.898 -10.914 -9.93 1 88.06 135 ARG B C 1
ATOM 2330 O O . ARG B 1 135 ? -11.43 -10.945 -11.07 1 88.06 135 ARG B O 1
ATOM 2337 N N . LYS B 1 136 ? -12.641 -9.891 -9.461 1 91.94 136 LYS B N 1
ATOM 2338 C CA . LYS B 1 136 ? -12.945 -8.68 -10.211 1 91.94 136 LYS B CA 1
ATOM 2339 C C . LYS B 1 136 ? -12.453 -7.438 -9.477 1 91.94 136 LYS B C 1
ATOM 2341 O O . LYS B 1 136 ? -11.266 -7.336 -9.148 1 91.94 136 LYS B O 1
ATOM 2346 N N . GLU B 1 137 ? -13.352 -6.516 -9.148 1 89.38 137 GLU B N 1
ATOM 2347 C CA . GLU B 1 137 ? -12.953 -5.262 -8.523 1 89.38 137 GLU B CA 1
ATOM 2348 C C . GLU B 1 137 ? -12.711 -5.445 -7.027 1 89.38 137 GLU B C 1
ATOM 2350 O O . GLU B 1 137 ? -11.992 -4.656 -6.414 1 89.38 137 GLU B O 1
ATOM 2355 N N . GLY B 1 138 ? -13.352 -6.488 -6.473 1 93.31 138 GLY B N 1
ATOM 2356 C CA . GLY B 1 138 ? -13.18 -6.797 -5.062 1 93.31 138 GLY B CA 1
ATOM 2357 C C . GLY B 1 138 ? -13.711 -5.719 -4.141 1 93.31 138 GLY B C 1
ATOM 2358 O O . GLY B 1 138 ? -14.438 -4.828 -4.578 1 93.31 138 GLY B O 1
ATOM 2359 N N . ALA B 1 139 ? -13.352 -5.852 -2.805 1 96.81 139 ALA B N 1
ATOM 2360 C CA . ALA B 1 139 ? -13.75 -4.871 -1.797 1 96.81 139 ALA B CA 1
ATOM 2361 C C . ALA B 1 139 ? -13.188 -3.49 -2.119 1 96.81 139 ALA B C 1
ATOM 2363 O O . ALA B 1 139 ? -13.828 -2.473 -1.853 1 96.81 139 ALA B O 1
ATOM 2364 N N . ILE B 1 140 ? -12.023 -3.482 -2.705 1 97.69 140 ILE B N 1
ATOM 2365 C CA . ILE B 1 140 ? -11.359 -2.225 -3.039 1 97.69 140 ILE B CA 1
ATOM 2366 C C . ILE B 1 140 ? -12.227 -1.436 -4.023 1 97.69 140 ILE B C 1
ATOM 2368 O O . ILE B 1 140 ? -12.5 -0.253 -3.805 1 97.69 140 ILE B O 1
ATOM 2372 N N . GLY B 1 141 ? -12.617 -2.082 -5.082 1 97.25 141 GLY B N 1
ATOM 2373 C CA . GLY B 1 141 ? -13.484 -1.406 -6.039 1 97.25 141 GLY B CA 1
ATOM 2374 C C . GLY B 1 141 ? -14.781 -0.923 -5.426 1 97.25 141 GLY B C 1
ATOM 2375 O O . GLY B 1 141 ? -15.234 0.186 -5.715 1 97.25 141 GLY B O 1
ATOM 2376 N N . VAL B 1 142 ? -15.359 -1.694 -4.578 1 97.12 142 VAL B N 1
ATOM 2377 C CA . VAL B 1 142 ? -16.641 -1.395 -3.955 1 97.12 142 VAL B CA 1
ATOM 2378 C C . VAL B 1 142 ? -16.5 -0.174 -3.049 1 97.12 142 VAL B C 1
ATOM 2380 O O . VAL B 1 142 ? -17.266 0.789 -3.174 1 97.12 142 VAL B O 1
ATOM 2383 N N . PHE B 1 143 ? -15.484 -0.106 -2.24 1 97.94 143 PHE B N 1
ATOM 2384 C CA . PHE B 1 143 ? -15.445 0.878 -1.165 1 97.94 143 PHE B CA 1
ATOM 2385 C C . PHE B 1 143 ? -14.703 2.133 -1.604 1 97.94 143 PHE B C 1
ATOM 2387 O O . PHE B 1 143 ? -14.68 3.135 -0.884 1 97.94 143 PHE B O 1
ATOM 2394 N N . THR B 1 144 ? -14.156 2.1 -2.822 1 97.88 144 THR B N 1
ATOM 2395 C CA . THR B 1 144 ? -13.547 3.311 -3.359 1 97.88 144 THR B CA 1
ATOM 2396 C C . THR B 1 144 ? -14.383 3.877 -4.5 1 97.88 144 THR B C 1
ATOM 2398 O O . THR B 1 144 ? -1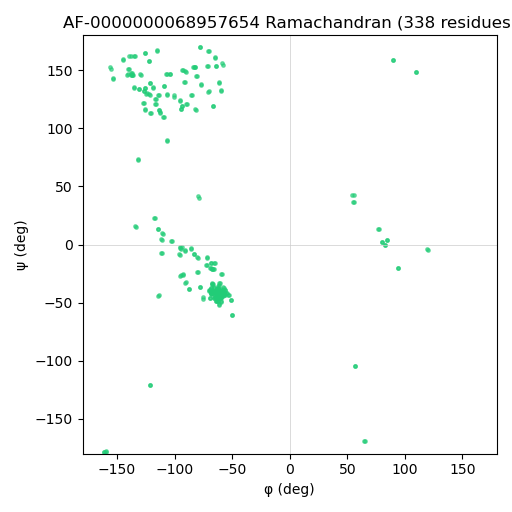3.914 4.738 -5.254 1 97.88 144 THR B O 1
ATOM 2401 N N . ALA B 1 145 ? -15.539 3.285 -4.629 1 95.38 145 ALA B N 1
ATOM 2402 C CA . ALA B 1 145 ? -16.453 3.711 -5.684 1 95.38 145 ALA B CA 1
ATOM 2403 C C . ALA B 1 145 ? -15.781 3.65 -7.051 1 95.38 145 ALA B C 1
ATOM 2405 O O . ALA B 1 145 ? -15.922 4.57 -7.863 1 95.38 145 ALA B O 1
ATOM 2406 N N . GLY B 1 146 ? -14.969 2.666 -7.227 1 95.69 146 GLY B N 1
ATOM 2407 C CA . GLY B 1 146 ? -14.359 2.389 -8.516 1 95.69 146 GLY B CA 1
ATOM 2408 C C . GLY B 1 146 ? -13.125 3.23 -8.789 1 95.69 146 GLY B C 1
ATOM 2409 O O . GLY B 1 146 ? -12.492 3.094 -9.836 1 95.69 146 GLY B O 1
ATOM 2410 N N . LYS B 1 147 ? -12.742 4.105 -7.887 1 96.81 147 LYS B N 1
ATOM 2411 C CA . LYS B 1 147 ? -11.57 4.953 -8.102 1 96.81 147 LYS B CA 1
ATOM 2412 C C . LYS B 1 147 ? -10.289 4.125 -8.109 1 96.81 147 LYS B C 1
ATOM 2414 O O . LYS B 1 147 ? -9.312 4.488 -8.773 1 96.81 147 LYS B O 1
ATOM 2419 N N . LEU B 1 148 ? -10.273 3.059 -7.312 1 96.94 148 LEU B N 1
ATOM 2420 C CA . LEU B 1 148 ? -9.227 2.041 -7.359 1 96.94 148 LEU B CA 1
ATOM 2421 C C . LEU B 1 148 ? -9.828 0.663 -7.625 1 96.94 148 LEU B C 1
ATOM 2423 O O . LEU B 1 148 ? -11.023 0.449 -7.422 1 96.94 148 LEU B O 1
ATOM 2427 N N . THR B 1 149 ? -8.984 -0.151 -8.109 1 93.44 149 THR B N 1
ATOM 2428 C CA . THR B 1 149 ? -9.32 -1.561 -8.273 1 93.44 149 THR B CA 1
ATOM 2429 C C . THR B 1 149 ? -8.289 -2.447 -7.586 1 93.44 149 THR B C 1
ATOM 2431 O O . THR B 1 149 ? -7.215 -1.979 -7.207 1 93.44 149 THR B O 1
ATOM 2434 N N . ARG B 1 150 ? -8.719 -3.719 -7.43 1 92 150 ARG B N 1
ATOM 2435 C CA . ARG B 1 150 ? -7.742 -4.688 -6.938 1 92 150 ARG B CA 1
ATOM 2436 C C . ARG B 1 150 ? -6.492 -4.703 -7.816 1 92 150 ARG B C 1
ATOM 2438 O O . ARG B 1 150 ? -5.371 -4.703 -7.309 1 92 150 ARG B O 1
ATOM 2445 N N . SER B 1 151 ? -6.688 -4.637 -9.055 1 93.31 151 SER B N 1
ATOM 2446 C CA . SER B 1 151 ? -5.578 -4.688 -10 1 93.31 151 SER B CA 1
ATOM 2447 C C . SER B 1 151 ? -4.637 -3.5 -9.812 1 93.31 151 SER B C 1
ATOM 2449 O O . SER B 1 151 ? -3.416 -3.666 -9.789 1 93.31 151 SER B O 1
ATOM 2451 N N . SER B 1 152 ? -5.203 -2.309 -9.664 1 94.81 152 SER B N 1
ATOM 2452 C CA . SER B 1 152 ? -4.355 -1.126 -9.547 1 94.81 152 SER B CA 1
ATOM 2453 C C . SER B 1 152 ? -3.582 -1.123 -8.234 1 94.81 152 SER B C 1
ATOM 2455 O O . SER B 1 152 ? -2.426 -0.7 -8.195 1 94.81 152 SER B O 1
ATOM 2457 N N . VAL B 1 153 ? -4.227 -1.582 -7.148 1 97.06 153 VAL B N 1
ATOM 2458 C CA . VAL B 1 153 ? -3.557 -1.639 -5.852 1 97.06 153 VAL B CA 1
ATOM 2459 C C . VAL B 1 153 ? -2.447 -2.686 -5.891 1 97.06 153 VAL B C 1
ATOM 2461 O O . VAL B 1 153 ? -1.328 -2.428 -5.438 1 97.06 153 VAL B O 1
ATOM 2464 N N . TYR B 1 154 ? -2.688 -3.814 -6.504 1 97.75 154 TYR B N 1
ATOM 2465 C CA . TYR B 1 154 ? -1.691 -4.875 -6.609 1 97.75 154 TYR B CA 1
ATOM 2466 C C . TYR B 1 154 ? -0.562 -4.469 -7.551 1 97.75 154 TYR B C 1
ATOM 2468 O O . TYR B 1 154 ? 0.603 -4.789 -7.305 1 97.75 154 TYR B O 1
ATOM 2476 N N . TYR B 1 155 ? -0.947 -3.797 -8.641 1 97.88 155 TYR B N 1
ATOM 2477 C CA . TYR B 1 155 ? 0.029 -3.312 -9.609 1 97.88 155 TYR B CA 1
ATOM 2478 C C . TYR B 1 155 ? 1.131 -2.518 -8.922 1 97.88 155 TYR B C 1
ATOM 2480 O O . TYR B 1 155 ? 2.318 -2.756 -9.156 1 97.88 155 TYR B O 1
ATOM 2488 N N . GLN B 1 156 ? 0.772 -1.642 -8.102 1 98.25 156 GLN B N 1
ATOM 2489 C CA . GLN B 1 156 ? 1.745 -0.817 -7.391 1 98.25 156 GLN B CA 1
ATOM 2490 C C . GLN B 1 156 ? 2.656 -1.672 -6.512 1 98.25 156 GLN B C 1
ATOM 2492 O O . GLN B 1 156 ? 3.873 -1.474 -6.492 1 98.25 156 GLN B O 1
ATOM 2497 N N . ALA B 1 157 ? 2.055 -2.602 -5.773 1 98.69 157 ALA B N 1
ATOM 2498 C CA . ALA B 1 157 ? 2.836 -3.479 -4.906 1 98.69 157 ALA B CA 1
ATOM 2499 C C . ALA B 1 157 ? 3.805 -4.332 -5.719 1 98.69 157 ALA B C 1
ATOM 2501 O O . ALA B 1 157 ? 4.938 -4.57 -5.297 1 98.69 157 ALA B O 1
ATOM 2502 N N . VAL B 1 158 ? 3.395 -4.777 -6.891 1 98.81 158 VAL B N 1
ATOM 2503 C CA . VAL B 1 158 ? 4.258 -5.598 -7.734 1 98.81 158 VAL B CA 1
ATOM 2504 C C . VAL B 1 158 ? 5.426 -4.762 -8.25 1 98.81 158 VAL B C 1
ATOM 2506 O O . VAL B 1 158 ? 6.57 -5.223 -8.258 1 98.81 158 VAL B O 1
ATOM 2509 N N . ILE B 1 159 ? 5.199 -3.502 -8.68 1 98.81 159 ILE B N 1
ATOM 2510 C CA . ILE B 1 159 ? 6.262 -2.609 -9.125 1 98.81 159 ILE B CA 1
ATOM 2511 C C . ILE B 1 159 ? 7.297 -2.449 -8.008 1 98.81 159 ILE B C 1
ATOM 2513 O O . ILE B 1 159 ? 8.5 -2.535 -8.258 1 98.81 159 ILE B O 1
ATOM 2517 N N . LEU B 1 160 ? 6.816 -2.281 -6.84 1 98.81 160 LEU B N 1
ATOM 2518 C CA . LEU B 1 160 ? 7.707 -2.074 -5.703 1 98.81 160 LEU B CA 1
ATOM 2519 C C . LEU B 1 160 ? 8.5 -3.342 -5.395 1 98.81 160 LEU B C 1
ATOM 2521 O O . LEU B 1 160 ? 9.695 -3.277 -5.113 1 98.81 160 LEU B O 1
ATOM 2525 N N . ALA B 1 161 ? 7.852 -4.465 -5.488 1 98.88 161 ALA B N 1
ATOM 2526 C CA . ALA B 1 161 ? 8.508 -5.746 -5.242 1 98.88 161 ALA B CA 1
ATOM 2527 C C . ALA B 1 161 ? 9.547 -6.047 -6.32 1 98.88 161 ALA B C 1
ATOM 2529 O O . ALA B 1 161 ? 10.469 -6.836 -6.102 1 98.88 161 ALA B O 1
ATOM 2530 N N . LEU B 1 162 ? 9.438 -5.426 -7.484 1 98.75 162 LEU B N 1
ATOM 2531 C CA . LEU B 1 162 ? 10.328 -5.664 -8.609 1 98.75 162 LEU B CA 1
ATOM 2532 C C . LEU B 1 162 ? 11.609 -4.848 -8.469 1 98.75 162 LEU B C 1
ATOM 2534 O O . LEU B 1 162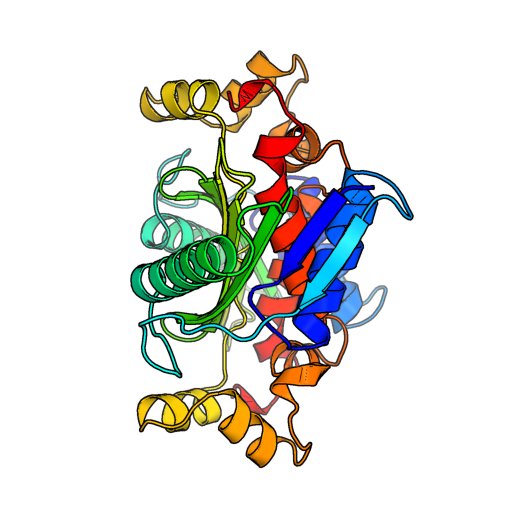 ? 12.578 -5.074 -9.195 1 98.75 162 LEU B O 1
ATOM 2538 N N . SER B 1 163 ? 11.711 -3.951 -7.508 1 98.56 163 SER B N 1
ATOM 2539 C CA . SER B 1 163 ? 12.812 -2.998 -7.379 1 98.56 163 SER B CA 1
ATOM 2540 C C . SER B 1 163 ? 14.156 -3.709 -7.312 1 98.56 163 SER B C 1
ATOM 2542 O O . SER B 1 163 ? 15.109 -3.303 -7.977 1 98.56 163 SER B O 1
ATOM 2544 N N . PRO B 1 164 ? 14.273 -4.844 -6.625 1 98.25 164 PRO B N 1
ATOM 2545 C CA . PRO B 1 164 ? 15.586 -5.484 -6.52 1 98.25 164 PRO B CA 1
ATOM 2546 C C . PRO B 1 164 ? 16.078 -6.055 -7.852 1 98.25 164 PRO B C 1
ATOM 2548 O O . PRO B 1 164 ? 17.266 -6.348 -8 1 98.25 164 PRO B O 1
ATOM 2551 N N . PHE B 1 165 ? 15.227 -6.219 -8.82 1 98.06 165 PHE B N 1
ATOM 2552 C CA . PHE B 1 165 ? 15.57 -7.004 -10 1 98.06 165 PHE B CA 1
ATOM 2553 C C . PHE B 1 165 ? 16.078 -6.109 -11.117 1 98.06 165 PHE B C 1
ATOM 2555 O O . PHE B 1 165 ? 16.578 -6.598 -12.133 1 98.06 165 PHE B O 1
ATOM 2562 N N . HIS B 1 166 ? 15.953 -4.809 -10.93 1 97.38 166 HIS B N 1
ATOM 2563 C CA . HIS B 1 166 ? 16.422 -3.924 -11.992 1 97.38 166 HIS B CA 1
ATOM 2564 C C . HIS B 1 166 ? 17.266 -2.783 -11.422 1 97.38 166 HIS B C 1
ATOM 2566 O O . HIS B 1 166 ? 17.422 -1.748 -12.07 1 97.38 166 HIS B O 1
ATOM 2572 N N . ASN B 1 167 ? 17.703 -2.941 -10.133 1 97.12 167 ASN B N 1
ATOM 2573 C CA . ASN B 1 167 ? 18.625 -2.033 -9.469 1 97.12 167 ASN B CA 1
ATOM 2574 C C . ASN B 1 167 ? 19.812 -2.781 -8.883 1 97.12 167 ASN B C 1
ATOM 2576 O O . ASN B 1 167 ? 19.656 -3.617 -7.992 1 97.12 167 ASN B O 1
ATOM 2580 N N . ALA B 1 168 ? 20.984 -2.445 -9.266 1 95.69 168 ALA B N 1
ATOM 2581 C CA . ALA B 1 168 ? 22.203 -3.162 -8.891 1 95.69 168 ALA B CA 1
ATOM 2582 C C . ALA B 1 168 ? 22.5 -2.977 -7.406 1 95.69 168 ALA B C 1
ATOM 2584 O O . ALA B 1 168 ? 23.141 -3.828 -6.785 1 95.69 168 ALA B O 1
ATOM 2585 N N . VAL B 1 169 ? 21.953 -1.98 -6.852 1 96.44 169 VAL B N 1
ATOM 2586 C CA . VAL B 1 169 ? 22.312 -1.619 -5.484 1 96.44 169 VAL B CA 1
ATOM 2587 C C . VAL B 1 169 ? 21.719 -2.639 -4.508 1 96.44 169 VAL B C 1
ATOM 2589 O O . VAL B 1 169 ? 22.172 -2.738 -3.363 1 96.44 169 VAL B O 1
ATOM 2592 N N . TYR B 1 170 ? 20.766 -3.406 -4.93 1 96.75 170 TYR B N 1
ATOM 2593 C CA . TYR B 1 170 ? 20.141 -4.391 -4.055 1 96.75 170 TYR B CA 1
ATOM 2594 C C . TYR B 1 170 ? 21 -5.648 -3.947 1 96.75 170 TYR B C 1
ATOM 2596 O O . TYR B 1 170 ? 20.719 -6.523 -3.125 1 96.75 170 TYR B O 1
ATOM 2604 N N . ARG B 1 171 ? 22 -5.789 -4.762 1 88.56 171 ARG B N 1
ATOM 2605 C CA . ARG B 1 171 ? 22.844 -6.98 -4.816 1 88.56 171 ARG B CA 1
ATOM 2606 C C . ARG B 1 171 ? 24.016 -6.859 -3.859 1 88.56 171 ARG B C 1
ATOM 2608 O O . ARG B 1 171 ? 24.516 -5.762 -3.613 1 88.56 171 ARG B O 1
#